Protein AF-A0A8S3E8G9-F1 (afdb_monomer_lite)

Secondary structure (DSSP, 8-state):
---------------HHHHHHHHHHHHHHHHHHHHHHTT-HHHHHHHHHHHHHHHHHHHHHHHHHHHHHHHHHHHHHHHHHHHH-SS-HHHHHHHHHHHHHHHHHHHHHHHHHH---HHHHHS-TTHHHHHHHHHHHHHHHHHHHHHHHIIIIITT-GGGGGS-HHHHHHHHHTTT-GGGGHHHHHHHSTT-----PPPP--------------------------

InterPro domains:
  IPR013602 Dynein heavy chain, linker [PF08393] (10-204)
  IPR026983 Dynein heavy chain [PTHR45703] (11-204)
  IPR042222 Dynein heavy chain, domain 2, N-terminal [G3DSA: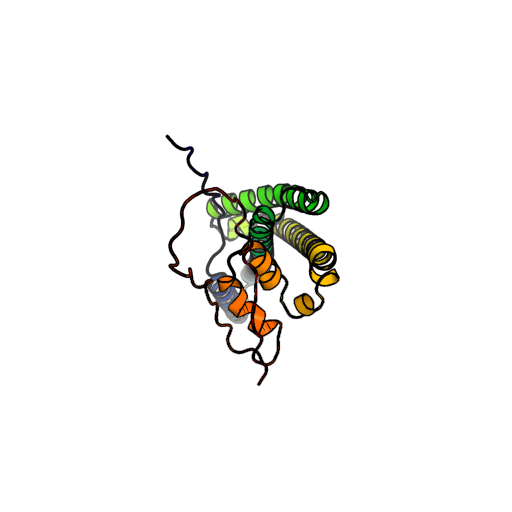1.20.140.100] (3-154)
  IPR042228 Dynein heavy chain, linker, subdomain 3 [G3DSA:3.20.180.20] (157-220)

Foldseek 3Di:
DPDPPPPPDFQDDDPLVVVLVVLVVVLVVLVVVCVVPVPDPVVNVVSVVVNVLSVLLNVLSVLSNLLVVLLVLCVVLLVLVVQQDVDDPLSVVLVVLSVVLVVVNRVVSVVCVVPVDSSVVSVPPVRPVSSVVSNVVSVVSVVSLVVVCCVPPCVVPVLCVLDDSSRSSNVSSVPPDCVVCFVVVCSSDPQQPGFDDDDPPPPPDDDDDDDDPDPPPPPPGPPPRD

Sequence (226 aa):
DPPAETVEEAYIMINSQEILRLIEDRLLLLHSNESFHSNIDNRHEQFQQYYVLFDNVKEMTQLWFETQNRWIFLRSALANLKVANDDQTYLKQIYIKFADIDETFRNFQKLAFQNPSVAGLAKVEMNRIHFQNWLDVFN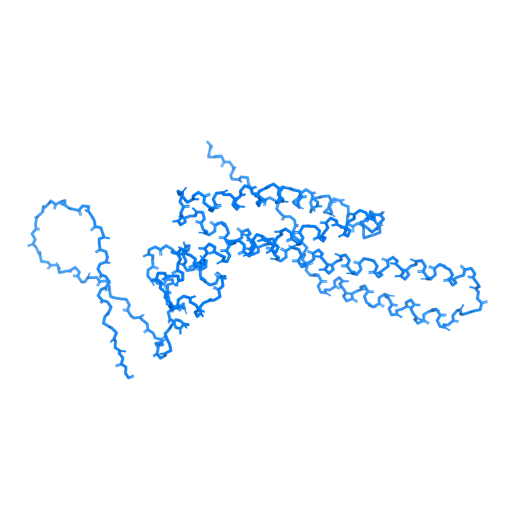ELIVELDFYLNEQYRSKFGRFNFLSNEDLVNLISSGLDPRFYVPYVRQLFRGVYNIEFHLPEQTIGTTNNQTMNSAAIDVYGKLFIR

pLDDT: mean 72.43, std 18.0, range [26.33, 93.88]

Structure (mmCIF, N/CA/C/O backbone):
data_AF-A0A8S3E8G9-F1
#
_entry.id   AF-A0A8S3E8G9-F1
#
loop_
_atom_site.group_PDB
_atom_site.id
_atom_site.type_symbol
_atom_site.label_atom_id
_atom_site.label_alt_id
_atom_site.label_comp_id
_atom_site.label_asym_id
_atom_site.label_entity_id
_atom_site.label_seq_id
_atom_site.pdbx_PDB_ins_code
_atom_site.Cartn_x
_atom_site.Cartn_y
_atom_site.Cartn_z
_atom_site.occupancy
_atom_site.B_iso_or_equiv
_atom_site.auth_seq_id
_atom_site.auth_comp_id
_atom_site.auth_asym_id
_atom_site.auth_atom_id
_atom_site.pdbx_PDB_model_num
ATOM 1 N N . ASP A 1 1 ? -32.400 12.800 -11.293 1.00 34.12 1 ASP A N 1
ATOM 2 C CA . ASP A 1 1 ? -31.174 11.998 -11.444 1.00 34.12 1 ASP A CA 1
ATOM 3 C C . ASP A 1 1 ? -30.362 12.057 -10.167 1.00 34.12 1 ASP A C 1
ATOM 5 O O . ASP A 1 1 ? -30.067 13.166 -9.727 1.00 34.12 1 ASP A O 1
ATOM 9 N N . PRO A 1 2 ? -30.073 10.923 -9.508 1.00 34.34 2 PRO A N 1
ATOM 10 C CA . PRO A 1 2 ? -29.071 10.924 -8.454 1.00 34.34 2 PRO A CA 1
ATOM 11 C C . PRO A 1 2 ? -27.696 11.159 -9.108 1.00 34.34 2 PRO A C 1
ATOM 13 O O . PRO A 1 2 ? -27.492 10.741 -10.252 1.00 34.34 2 PRO A O 1
ATOM 16 N N . PRO A 1 3 ? -26.772 11.867 -8.439 1.00 37.72 3 PRO A N 1
ATOM 17 C CA . PRO A 1 3 ? -25.476 12.170 -9.020 1.00 37.72 3 PRO A CA 1
ATOM 18 C C . PRO A 1 3 ? -24.726 10.856 -9.223 1.00 37.72 3 PRO A C 1
ATOM 20 O O . PRO A 1 3 ? -24.685 10.019 -8.323 1.00 37.72 3 PRO A O 1
ATOM 23 N N . ALA A 1 4 ? -24.174 10.672 -10.422 1.00 35.22 4 ALA A N 1
ATOM 24 C CA . ALA A 1 4 ? -23.259 9.585 -10.709 1.00 35.22 4 ALA A CA 1
ATOM 25 C C . ALA A 1 4 ? -22.161 9.603 -9.641 1.00 35.22 4 ALA A C 1
ATOM 27 O O . ALA A 1 4 ? -21.392 10.563 -9.566 1.00 35.22 4 ALA A O 1
ATOM 28 N N . GLU A 1 5 ? -22.124 8.572 -8.796 1.00 36.72 5 GLU A N 1
ATOM 29 C CA . GLU A 1 5 ? -20.937 8.253 -8.018 1.00 36.72 5 GLU A CA 1
ATOM 30 C C . GLU A 1 5 ? -19.794 8.198 -9.024 1.00 36.72 5 GLU A C 1
ATOM 32 O O . GLU A 1 5 ? -19.767 7.343 -9.911 1.00 36.72 5 GLU A O 1
ATOM 37 N N . THR A 1 6 ? -18.910 9.189 -8.966 1.00 35.31 6 THR A N 1
ATOM 38 C CA . THR A 1 6 ? -17.672 9.196 -9.729 1.00 35.31 6 THR A CA 1
ATOM 39 C C . THR A 1 6 ? -16.916 7.958 -9.289 1.00 35.31 6 THR A C 1
ATOM 41 O O . THR A 1 6 ? -16.294 7.964 -8.227 1.00 35.31 6 THR A O 1
ATOM 44 N N . VAL A 1 7 ? -17.042 6.877 -10.059 1.00 44.91 7 VAL A N 1
ATOM 45 C CA . VAL A 1 7 ? -16.235 5.674 -9.903 1.00 44.91 7 VAL A CA 1
ATOM 46 C C . VAL A 1 7 ? -14.801 6.176 -9.918 1.00 44.91 7 VAL A C 1
ATOM 48 O O . VAL A 1 7 ? -14.345 6.710 -10.927 1.00 44.91 7 VAL A O 1
ATOM 51 N N . GLU A 1 8 ? -14.130 6.145 -8.769 1.00 55.97 8 GLU A N 1
ATOM 52 C CA . GLU A 1 8 ? -12.748 6.592 -8.678 1.00 55.97 8 GLU A CA 1
ATOM 53 C C . GLU A 1 8 ? -11.906 5.631 -9.521 1.00 55.97 8 GLU A C 1
ATOM 55 O O . GLU A 1 8 ? -11.524 4.556 -9.063 1.00 55.97 8 GLU A O 1
ATOM 60 N N . GLU A 1 9 ? -11.683 5.995 -10.785 1.00 57.47 9 GLU A N 1
ATOM 61 C CA . GLU A 1 9 ? -10.908 5.220 -11.749 1.00 57.47 9 GLU A CA 1
ATOM 62 C C . GLU A 1 9 ? -9.442 5.182 -11.309 1.00 57.47 9 GLU A C 1
ATOM 64 O O . GLU A 1 9 ? -8.622 6.028 -11.681 1.00 57.47 9 GLU A O 1
ATOM 69 N N . ALA A 1 10 ? -9.123 4.205 -10.469 1.00 68.38 10 ALA A N 1
ATOM 70 C CA . ALA A 1 10 ? -7.764 3.822 -10.151 1.00 68.38 10 ALA A CA 1
ATOM 71 C C . ALA A 1 10 ? -7.328 2.704 -11.100 1.00 68.38 10 ALA A C 1
ATOM 73 O O . ALA A 1 10 ? -7.960 1.648 -11.171 1.00 68.38 10 ALA A O 1
ATOM 74 N N . TYR A 1 11 ? -6.231 2.930 -11.819 1.00 75.75 11 TYR A N 1
ATOM 75 C CA . TYR A 1 11 ? -5.649 1.932 -12.710 1.00 75.75 11 TYR A CA 1
ATOM 76 C C . TYR A 1 11 ? -4.569 1.177 -11.944 1.00 75.75 11 TYR A C 1
ATOM 78 O O . TYR A 1 11 ? -3.499 1.714 -11.668 1.00 75.75 11 TYR A O 1
ATOM 86 N N . ILE A 1 12 ? -4.855 -0.070 -11.585 1.00 82.06 12 ILE A N 1
ATOM 87 C CA . ILE A 1 12 ? -3.903 -0.928 -10.879 1.00 82.06 12 ILE A CA 1
ATOM 88 C C . ILE A 1 12 ? -3.180 -1.853 -11.855 1.00 82.06 12 ILE A C 1
ATOM 90 O O . ILE A 1 12 ? -3.780 -2.402 -12.780 1.00 82.06 12 ILE A O 1
ATOM 94 N N . MET A 1 13 ? -1.885 -2.061 -11.630 1.00 78.62 13 MET A N 1
ATOM 95 C CA . MET A 1 13 ? -1.150 -3.124 -12.302 1.00 78.62 13 MET A CA 1
ATOM 96 C C . MET A 1 13 ? -1.628 -4.474 -11.763 1.00 78.62 13 MET A C 1
ATOM 98 O O . MET A 1 13 ? -1.571 -4.723 -10.557 1.00 78.62 13 MET A O 1
ATOM 102 N N . ILE A 1 14 ? -2.074 -5.340 -12.669 1.00 81.06 14 ILE A N 1
ATOM 103 C CA . ILE A 1 14 ? -2.480 -6.722 -12.395 1.00 81.06 14 ILE A CA 1
ATOM 104 C C . ILE A 1 14 ? -1.399 -7.653 -12.968 1.00 81.06 14 ILE A C 1
ATOM 106 O O . ILE A 1 14 ? -0.716 -7.293 -13.924 1.00 81.06 14 ILE A O 1
ATOM 110 N N . ASN A 1 15 ? -1.232 -8.843 -12.384 1.00 80.69 15 ASN A N 1
ATOM 111 C CA . ASN A 1 15 ? -0.281 -9.870 -12.839 1.00 80.69 15 ASN A CA 1
ATOM 112 C C . ASN A 1 15 ? 1.193 -9.413 -12.872 1.00 80.69 15 ASN A C 1
ATOM 114 O O . ASN A 1 15 ? 1.963 -9.830 -13.736 1.00 80.69 15 ASN A O 1
ATOM 118 N N . SER A 1 16 ? 1.622 -8.610 -11.893 1.00 79.44 16 SER A N 1
ATOM 119 C CA . SER A 1 16 ? 3.022 -8.165 -11.759 1.00 79.44 16 SER A CA 1
ATOM 120 C C . SER A 1 16 ? 4.029 -9.324 -11.768 1.00 79.44 16 SER A C 1
ATOM 122 O O . SER A 1 16 ? 5.100 -9.204 -12.355 1.00 79.44 16 SER A O 1
ATOM 124 N N . GLN A 1 17 ? 3.673 -10.477 -11.190 1.00 82.19 17 GLN A N 1
ATOM 125 C CA . GLN A 1 17 ? 4.515 -11.680 -11.179 1.00 82.19 17 GLN A CA 1
ATOM 126 C C . GLN A 1 17 ? 4.795 -12.227 -12.584 1.00 82.19 17 GLN A C 1
ATOM 128 O O . GLN A 1 17 ? 5.916 -12.632 -12.877 1.00 82.19 17 GLN A O 1
ATOM 133 N N . GLU A 1 18 ? 3.794 -12.221 -13.466 1.00 84.94 18 GLU A N 1
ATOM 134 C CA . GLU A 1 18 ? 3.960 -12.677 -14.846 1.00 84.94 18 GLU A CA 1
ATOM 135 C C . GLU A 1 18 ? 4.860 -11.716 -15.627 1.00 84.94 18 GLU A C 1
ATOM 137 O O . GLU A 1 18 ? 5.762 -12.156 -16.339 1.00 84.94 18 GLU A O 1
ATOM 142 N N . ILE A 1 19 ? 4.669 -10.408 -15.433 1.00 82.19 19 ILE A N 1
ATOM 143 C CA . ILE A 1 19 ? 5.496 -9.366 -16.051 1.00 82.19 19 ILE A CA 1
ATOM 144 C C . ILE A 1 19 ? 6.959 -9.520 -15.618 1.00 82.19 19 ILE A C 1
ATOM 146 O O . ILE A 1 19 ? 7.849 -9.540 -16.468 1.00 82.19 19 ILE A O 1
ATOM 150 N N . LEU A 1 20 ? 7.213 -9.689 -14.316 1.00 84.44 20 LEU A N 1
ATOM 151 C CA . LEU A 1 20 ? 8.562 -9.899 -13.785 1.00 84.44 20 LEU A CA 1
ATOM 152 C C . LEU A 1 20 ? 9.199 -11.173 -14.344 1.00 84.44 20 LEU A C 1
ATOM 154 O O . LEU A 1 20 ? 10.340 -11.122 -14.798 1.00 84.44 20 LEU A O 1
ATOM 158 N N . ARG A 1 21 ? 8.450 -12.281 -14.410 1.00 87.38 21 ARG A N 1
ATOM 159 C CA . ARG A 1 21 ? 8.931 -13.536 -15.003 1.00 87.38 21 ARG A CA 1
ATOM 160 C C . ARG A 1 21 ? 9.324 -13.359 -16.471 1.00 87.38 21 ARG A C 1
ATOM 162 O O . ARG A 1 21 ? 10.378 -13.821 -16.887 1.00 87.38 21 ARG A O 1
ATOM 169 N N . LEU A 1 22 ? 8.506 -12.656 -17.258 1.00 86.75 22 LEU A N 1
ATOM 170 C CA . LEU A 1 22 ? 8.805 -12.377 -18.667 1.00 86.75 22 LEU A CA 1
ATOM 171 C C . LEU A 1 22 ? 10.052 -11.498 -18.838 1.00 86.75 22 LEU A C 1
ATOM 173 O O . LEU A 1 22 ? 10.790 -11.671 -19.810 1.00 86.75 22 LEU A O 1
ATOM 177 N N . ILE A 1 23 ? 10.290 -10.555 -17.922 1.00 84.50 23 ILE A N 1
ATOM 178 C CA . ILE A 1 23 ? 11.507 -9.734 -17.917 1.00 84.50 23 ILE A CA 1
ATOM 179 C C . ILE A 1 23 ? 12.728 -10.597 -17.576 1.00 84.50 23 ILE A C 1
ATOM 181 O O . ILE A 1 23 ? 13.741 -10.509 -18.268 1.00 84.50 23 ILE A O 1
ATOM 185 N N . GLU A 1 24 ? 12.627 -11.465 -16.570 1.00 86.94 24 GLU A N 1
ATOM 186 C CA . GLU A 1 24 ? 13.702 -12.384 -16.173 1.00 86.94 24 GLU A CA 1
ATOM 187 C C . GLU A 1 24 ? 14.060 -13.379 -17.281 1.00 86.94 24 GLU A C 1
ATOM 189 O O . GLU A 1 24 ? 15.239 -13.544 -17.596 1.00 86.94 24 GLU A O 1
ATOM 194 N N . ASP A 1 25 ? 13.056 -13.959 -17.945 1.00 89.31 25 ASP A N 1
ATOM 195 C CA . ASP A 1 25 ? 13.253 -14.845 -19.095 1.00 89.31 25 ASP A CA 1
ATOM 196 C C . ASP A 1 25 ? 14.015 -14.115 -20.223 1.00 89.31 25 ASP A C 1
ATOM 198 O O . ASP A 1 25 ? 14.950 -14.660 -20.815 1.00 89.31 25 ASP A O 1
ATOM 202 N N . ARG A 1 26 ? 13.671 -12.848 -20.508 1.00 84.25 26 ARG A N 1
ATOM 203 C CA . ARG A 1 26 ? 14.367 -12.034 -21.524 1.00 84.25 26 ARG A CA 1
ATOM 204 C C . ARG A 1 26 ? 15.792 -11.666 -21.117 1.00 84.25 26 ARG A C 1
ATOM 206 O O . ARG A 1 26 ? 16.676 -11.707 -21.969 1.00 84.25 26 ARG A O 1
ATOM 213 N N . LEU A 1 27 ? 16.027 -11.338 -19.848 1.00 85.50 27 LEU A N 1
ATOM 214 C CA . LEU A 1 27 ? 17.369 -11.077 -19.318 1.00 85.50 27 LEU A CA 1
ATOM 215 C C . LEU A 1 27 ? 18.268 -12.314 -19.444 1.00 85.50 27 LEU A C 1
ATOM 217 O O . LEU A 1 27 ? 19.421 -12.196 -19.856 1.00 85.50 27 LEU A O 1
ATOM 221 N N . LEU A 1 28 ? 17.733 -13.508 -19.171 1.00 86.62 28 LEU A N 1
ATOM 222 C CA . LEU A 1 28 ? 18.464 -14.768 -19.316 1.00 86.62 28 LEU A CA 1
ATOM 223 C C . LEU A 1 28 ? 18.822 -15.053 -20.781 1.00 86.62 28 LEU A C 1
ATOM 225 O O . LEU A 1 28 ? 19.950 -15.447 -21.082 1.00 86.62 28 LEU A O 1
ATOM 229 N N . LEU A 1 29 ? 17.892 -14.803 -21.708 1.00 85.44 29 LEU A N 1
ATOM 230 C CA . LEU A 1 29 ? 18.161 -14.921 -23.143 1.00 85.44 29 LEU A CA 1
ATOM 231 C C . LEU A 1 29 ? 19.249 -13.945 -23.609 1.00 85.44 29 LEU A C 1
ATOM 233 O O . LEU A 1 29 ? 20.072 -14.315 -24.443 1.00 85.44 29 LEU A O 1
ATOM 237 N N . LEU A 1 30 ? 19.277 -12.716 -23.086 1.00 81.88 30 LEU A N 1
ATOM 238 C CA . LEU A 1 30 ? 20.327 -11.745 -23.410 1.00 81.88 30 LEU A CA 1
ATOM 239 C C . LEU A 1 30 ? 21.702 -12.218 -22.922 1.00 81.88 30 LEU A C 1
ATOM 241 O O . LEU A 1 30 ? 22.632 -12.256 -23.725 1.00 81.88 30 LEU A O 1
ATOM 245 N N . HIS A 1 31 ? 21.801 -12.680 -21.672 1.00 79.19 31 HIS A N 1
ATOM 246 C CA . HIS A 1 31 ? 23.028 -13.268 -21.107 1.00 79.19 31 HIS A CA 1
ATOM 247 C C . HIS A 1 31 ? 23.544 -14.463 -21.918 1.00 79.19 31 HIS A C 1
ATOM 249 O O . HIS A 1 31 ? 24.738 -14.592 -22.204 1.00 79.19 31 HIS A O 1
ATOM 255 N N . SER A 1 32 ? 22.631 -15.347 -22.326 1.00 79.94 32 SER A N 1
ATOM 256 C CA . SER A 1 32 ? 22.974 -16.505 -23.149 1.00 79.94 32 SER A CA 1
ATOM 257 C C . SER A 1 32 ? 23.512 -16.075 -24.518 1.00 79.94 32 SER A C 1
ATOM 259 O O . SER A 1 32 ? 24.579 -16.527 -24.929 1.00 79.94 32 SER A O 1
ATOM 261 N N . ASN A 1 33 ? 22.826 -15.152 -25.198 1.00 75.62 33 ASN A N 1
ATOM 262 C CA . ASN A 1 33 ? 23.218 -14.661 -26.523 1.00 75.62 33 ASN A CA 1
ATOM 263 C C . ASN A 1 33 ? 24.535 -13.871 -26.518 1.00 75.62 33 ASN A C 1
ATOM 265 O O . ASN A 1 33 ? 25.296 -13.960 -27.481 1.00 75.62 33 ASN A O 1
ATOM 269 N N . GLU A 1 34 ? 24.829 -13.135 -25.447 1.00 72.00 34 GLU A N 1
ATOM 270 C CA . GLU A 1 34 ? 26.110 -12.449 -25.262 1.00 72.00 34 GLU A CA 1
ATOM 271 C C . GLU A 1 34 ? 27.279 -13.443 -25.231 1.00 72.00 34 GLU A C 1
ATOM 273 O O . GLU A 1 34 ? 28.274 -13.263 -25.937 1.00 72.00 34 GLU A O 1
ATOM 278 N N . SER A 1 35 ? 27.108 -14.552 -24.507 1.00 70.00 35 SER A N 1
ATOM 279 C CA . SER A 1 35 ? 28.109 -15.621 -24.414 1.00 70.00 35 SER A CA 1
ATOM 280 C C . SER A 1 35 ? 28.415 -16.260 -25.778 1.00 70.00 35 SER A C 1
ATOM 282 O O . SER A 1 35 ? 29.552 -16.643 -26.046 1.00 70.00 35 SER A O 1
ATOM 284 N N . PHE A 1 36 ? 27.422 -16.342 -26.673 1.00 65.50 36 PHE A N 1
ATOM 285 C CA . PHE A 1 36 ? 27.593 -16.879 -28.031 1.00 65.50 36 PHE A CA 1
ATOM 286 C C . PHE A 1 36 ? 28.203 -15.880 -29.027 1.00 65.50 36 PHE A C 1
ATOM 288 O O . PHE A 1 36 ? 28.779 -16.295 -30.036 1.00 65.50 36 PHE A O 1
ATOM 295 N N . HIS A 1 37 ? 28.085 -14.573 -28.777 1.00 63.53 37 HIS A N 1
ATOM 296 C CA . HIS A 1 37 ? 28.447 -13.516 -29.730 1.00 63.53 37 HIS A CA 1
ATOM 297 C C . HIS A 1 37 ? 29.613 -12.616 -29.287 1.00 63.53 37 HIS A C 1
ATOM 299 O O . HIS A 1 37 ? 29.819 -11.567 -29.896 1.00 63.53 37 HIS A O 1
ATOM 305 N N . SER A 1 38 ? 30.427 -13.066 -28.327 1.00 59.97 38 SER A N 1
ATOM 306 C CA . SER A 1 38 ? 31.606 -12.381 -27.752 1.00 59.97 38 SER A CA 1
ATOM 307 C C . SER A 1 38 ? 32.634 -11.796 -28.750 1.00 59.97 38 SER A C 1
ATOM 309 O O . SER A 1 38 ? 33.531 -11.075 -28.327 1.00 59.97 38 SER A O 1
ATOM 311 N N . ASN A 1 39 ? 32.525 -12.063 -30.056 1.00 58.56 39 ASN A N 1
ATOM 312 C CA . ASN A 1 39 ? 33.524 -11.713 -31.072 1.00 58.56 39 ASN A CA 1
ATOM 313 C C . ASN A 1 39 ? 33.159 -10.496 -31.955 1.00 58.56 39 ASN A C 1
ATOM 315 O O . ASN A 1 39 ? 33.808 -10.280 -32.977 1.00 58.56 39 ASN A O 1
ATOM 319 N N . ILE A 1 40 ? 32.110 -9.726 -31.628 1.00 64.31 40 ILE A N 1
ATOM 320 C CA . ILE A 1 40 ? 31.711 -8.522 -32.388 1.00 64.31 40 ILE A CA 1
ATOM 321 C C . ILE A 1 40 ? 31.501 -7.344 -31.422 1.00 64.31 40 ILE A C 1
ATOM 323 O O . ILE A 1 40 ? 30.422 -7.214 -30.841 1.00 64.31 40 ILE A O 1
ATOM 327 N N . ASP A 1 41 ? 32.497 -6.459 -31.305 1.00 63.22 41 ASP A N 1
ATOM 328 C CA . ASP A 1 41 ? 32.505 -5.313 -30.370 1.00 63.22 41 ASP A CA 1
ATOM 329 C C . ASP A 1 41 ? 31.230 -4.451 -30.445 1.00 63.22 41 ASP A C 1
ATOM 331 O O . ASP A 1 41 ? 30.612 -4.151 -29.425 1.00 63.22 41 ASP A O 1
ATOM 335 N N . ASN A 1 42 ? 30.743 -4.147 -31.656 1.00 68.12 42 ASN A N 1
ATOM 336 C CA . ASN A 1 42 ? 29.534 -3.329 -31.852 1.00 68.12 42 ASN A CA 1
ATOM 337 C C . ASN A 1 42 ? 28.242 -3.975 -31.315 1.00 68.12 42 ASN A C 1
ATOM 339 O O . ASN A 1 42 ? 27.253 -3.279 -31.094 1.00 68.12 42 ASN A O 1
ATOM 343 N N . ARG A 1 43 ? 28.202 -5.305 -31.152 1.00 67.94 43 ARG A N 1
ATOM 344 C CA . ARG A 1 43 ? 27.033 -6.002 -30.590 1.00 67.94 43 ARG A CA 1
ATOM 345 C C . ARG A 1 43 ? 27.090 -6.059 -29.073 1.00 67.94 43 ARG A C 1
ATOM 347 O O . ARG A 1 43 ? 26.040 -5.985 -28.446 1.00 67.94 43 ARG A O 1
ATOM 354 N N . HIS A 1 44 ? 28.285 -6.159 -28.500 1.00 73.25 44 HIS A N 1
ATOM 355 C CA . HIS A 1 44 ? 28.468 -6.183 -27.053 1.00 73.25 44 HIS A CA 1
ATOM 356 C C . HIS A 1 44 ? 27.930 -4.899 -26.407 1.00 73.25 44 HIS A C 1
ATOM 358 O O . HIS A 1 44 ? 27.119 -4.977 -25.490 1.00 73.25 44 HIS A O 1
ATOM 364 N N . GLU A 1 45 ? 28.248 -3.725 -26.964 1.00 77.19 45 GLU A N 1
ATOM 365 C CA . GLU A 1 45 ? 27.715 -2.447 -26.465 1.00 77.19 45 GLU A CA 1
ATOM 366 C C . GLU A 1 45 ? 26.174 -2.391 -26.513 1.00 77.19 45 GLU A C 1
ATOM 368 O O . GLU A 1 45 ? 25.528 -1.954 -25.560 1.00 77.19 45 GLU A O 1
ATOM 373 N N . GLN A 1 46 ? 25.561 -2.902 -27.586 1.00 77.56 46 GLN A N 1
ATOM 374 C CA . GLN A 1 46 ? 24.100 -2.966 -27.704 1.00 77.56 46 GLN A CA 1
ATOM 375 C C . GLN A 1 46 ? 23.481 -3.913 -26.670 1.00 77.56 46 GLN A C 1
ATOM 377 O O . GLN A 1 46 ? 22.470 -3.570 -26.058 1.00 77.56 46 GLN A O 1
ATOM 382 N N . PHE A 1 47 ? 24.079 -5.088 -26.446 1.00 78.44 47 PHE A N 1
ATOM 383 C CA . PHE A 1 47 ? 23.619 -6.027 -25.419 1.00 78.44 47 PHE A CA 1
ATOM 384 C C . PHE A 1 47 ? 23.687 -5.412 -24.019 1.00 78.44 47 PHE A C 1
ATOM 386 O O . PHE A 1 47 ? 22.719 -5.526 -23.270 1.00 78.44 47 PHE A O 1
ATOM 393 N N . GLN A 1 48 ? 24.762 -4.685 -23.707 1.00 78.06 48 GLN A N 1
ATOM 394 C CA . GLN A 1 48 ? 24.914 -3.980 -22.434 1.00 78.06 48 GLN A CA 1
ATOM 395 C C . GLN A 1 48 ? 23.846 -2.888 -22.246 1.00 78.06 48 GLN A C 1
ATOM 397 O O . GLN A 1 48 ? 23.230 -2.804 -21.184 1.00 78.06 48 GLN A O 1
ATOM 402 N N . GLN A 1 49 ? 23.528 -2.110 -23.288 1.00 81.25 49 GLN A N 1
ATOM 403 C CA . GLN A 1 49 ? 22.438 -1.124 -23.231 1.00 81.25 49 GLN A CA 1
ATOM 404 C C . GLN A 1 49 ? 21.067 -1.773 -22.985 1.00 81.25 49 GLN A C 1
ATOM 406 O O . GLN A 1 49 ? 20.282 -1.274 -22.174 1.00 81.25 49 GLN A O 1
ATOM 411 N N . TYR A 1 50 ? 20.770 -2.894 -23.652 1.00 80.75 50 TYR A N 1
ATOM 412 C CA . TYR A 1 50 ? 19.533 -3.636 -23.401 1.00 80.75 50 TYR A CA 1
ATOM 413 C C . TYR A 1 50 ? 19.494 -4.211 -21.989 1.00 80.75 50 TYR A C 1
ATOM 415 O O . TYR A 1 50 ? 18.445 -4.151 -21.353 1.00 80.75 50 TYR A O 1
ATOM 423 N N . TYR A 1 51 ? 20.615 -4.727 -21.486 1.00 82.19 51 TYR A N 1
ATOM 424 C CA . TYR A 1 51 ? 20.701 -5.269 -20.137 1.00 82.19 51 TYR A CA 1
ATOM 425 C C . TYR A 1 51 ? 20.336 -4.217 -19.089 1.00 82.19 51 TYR A C 1
ATOM 427 O O . TYR A 1 51 ? 19.409 -4.426 -18.310 1.00 82.19 51 TYR A O 1
ATOM 435 N N . VAL A 1 52 ? 20.978 -3.047 -19.156 1.00 82.31 52 VAL A N 1
ATOM 436 C CA . VAL A 1 52 ? 20.687 -1.913 -18.269 1.00 82.31 52 VAL A CA 1
ATOM 437 C C . VAL A 1 52 ? 19.222 -1.485 -18.380 1.00 82.31 52 VAL A C 1
ATOM 439 O O . VAL A 1 52 ? 18.575 -1.227 -17.370 1.00 82.31 52 VAL A O 1
ATOM 442 N N . LEU A 1 53 ? 18.655 -1.446 -19.589 1.00 81.12 53 LEU A N 1
ATOM 443 C CA . LEU A 1 53 ? 17.245 -1.099 -19.782 1.00 81.12 53 LEU A CA 1
ATOM 444 C C . LEU A 1 53 ? 16.295 -2.113 -19.124 1.00 81.12 53 LEU A C 1
ATOM 446 O O . LEU A 1 53 ? 15.357 -1.709 -18.438 1.00 81.12 53 LEU A O 1
ATOM 450 N N . PHE A 1 54 ? 16.499 -3.413 -19.345 1.00 81.25 54 PHE A N 1
ATOM 451 C CA . PHE A 1 54 ? 15.631 -4.460 -18.798 1.00 81.25 54 PHE A CA 1
ATOM 452 C C . PHE A 1 54 ? 15.763 -4.588 -17.280 1.00 81.25 54 PHE A C 1
ATOM 454 O O . PHE A 1 54 ? 14.751 -4.774 -16.604 1.00 81.25 54 PHE A O 1
ATOM 461 N N . ASP A 1 55 ? 16.973 -4.438 -16.748 1.00 83.00 55 ASP A N 1
ATOM 462 C CA . ASP A 1 55 ? 17.217 -4.390 -15.309 1.00 83.00 55 ASP A CA 1
ATOM 463 C C . ASP A 1 55 ? 16.522 -3.172 -14.682 1.00 83.00 55 ASP A C 1
ATOM 465 O O . ASP A 1 55 ? 15.763 -3.298 -13.720 1.00 83.00 55 ASP A O 1
ATOM 469 N N . ASN A 1 56 ? 16.618 -2.009 -15.341 1.00 81.62 56 ASN A N 1
ATOM 470 C CA . ASN A 1 56 ? 15.894 -0.814 -14.924 1.00 81.62 56 ASN A CA 1
ATOM 471 C C . ASN A 1 56 ? 14.379 -0.998 -14.880 1.00 81.62 56 ASN A C 1
ATOM 473 O O . ASN A 1 56 ? 13.716 -0.593 -13.925 1.00 81.62 56 ASN A O 1
ATOM 477 N N . VAL A 1 57 ? 13.821 -1.629 -15.909 1.00 81.75 57 VAL A N 1
ATOM 478 C CA . VAL A 1 57 ? 12.396 -1.955 -15.963 1.00 81.75 57 VAL A CA 1
ATOM 479 C C . VAL A 1 57 ? 12.003 -2.912 -14.841 1.00 81.75 57 VAL A C 1
ATOM 481 O O . VAL A 1 57 ? 10.945 -2.723 -14.237 1.00 81.75 57 VAL A O 1
ATOM 484 N N . LYS A 1 58 ? 12.820 -3.938 -14.572 1.00 84.06 58 LYS A N 1
ATOM 485 C CA . LYS A 1 58 ? 12.555 -4.929 -13.525 1.00 84.06 58 LYS A CA 1
ATOM 486 C C . LYS A 1 58 ? 12.419 -4.244 -12.172 1.00 84.06 58 LYS A C 1
ATOM 488 O O . LYS A 1 58 ? 11.381 -4.383 -11.526 1.00 84.06 58 LYS A O 1
ATOM 493 N N . GLU A 1 59 ? 13.425 -3.471 -11.782 1.00 84.06 59 GLU A N 1
ATOM 494 C CA . GLU A 1 59 ? 13.433 -2.791 -10.489 1.00 84.06 59 GLU A CA 1
ATOM 495 C C . GLU A 1 59 ? 12.291 -1.770 -10.376 1.00 84.06 59 GLU A C 1
ATOM 497 O O . GLU A 1 59 ? 11.601 -1.727 -9.360 1.00 84.06 59 GLU A O 1
ATOM 502 N N . MET A 1 60 ? 12.005 -1.000 -11.433 1.00 83.31 60 MET A N 1
ATOM 503 C CA . MET A 1 60 ? 10.850 -0.093 -11.438 1.00 83.31 60 MET A CA 1
ATOM 504 C C . MET A 1 60 ? 9.516 -0.826 -11.285 1.00 83.31 60 MET A C 1
ATOM 506 O O . MET A 1 60 ? 8.627 -0.341 -10.591 1.00 83.31 60 MET A O 1
ATOM 510 N N . THR A 1 61 ? 9.361 -1.985 -11.926 1.00 82.88 61 THR A N 1
ATOM 511 C CA . THR A 1 61 ? 8.134 -2.788 -11.834 1.00 82.88 61 THR A CA 1
ATOM 512 C C . THR A 1 61 ? 7.941 -3.322 -10.414 1.00 82.88 61 THR A C 1
ATOM 514 O O . THR A 1 61 ? 6.825 -3.310 -9.899 1.00 82.88 61 THR A O 1
ATOM 517 N N . GLN A 1 62 ? 9.025 -3.753 -9.761 1.00 86.56 62 GLN A N 1
ATOM 518 C CA . GLN A 1 62 ? 8.995 -4.191 -8.363 1.00 86.56 62 GLN A CA 1
ATOM 519 C C . GLN A 1 62 ? 8.621 -3.045 -7.425 1.00 86.56 62 GLN A C 1
ATOM 521 O O . GLN A 1 62 ? 7.724 -3.202 -6.598 1.00 86.56 62 GLN A O 1
ATOM 526 N N . LEU A 1 63 ? 9.263 -1.888 -7.597 1.00 88.25 63 LEU A N 1
ATOM 527 C CA . LEU A 1 63 ? 9.015 -0.718 -6.767 1.00 88.25 63 LEU A CA 1
ATOM 528 C C . LEU A 1 63 ? 7.580 -0.207 -6.937 1.00 88.25 63 LEU A C 1
ATOM 530 O O . LEU A 1 63 ? 6.890 0.002 -5.947 1.00 88.25 63 LEU A O 1
ATOM 534 N N . TRP A 1 64 ? 7.082 -0.112 -8.176 1.00 87.31 64 TRP A N 1
ATOM 535 C CA . TRP A 1 64 ? 5.681 0.227 -8.434 1.00 87.31 64 TRP A CA 1
ATOM 536 C C . TRP A 1 64 ? 4.742 -0.762 -7.739 1.00 87.31 64 TRP A C 1
ATOM 538 O O . TRP A 1 64 ? 3.812 -0.345 -7.050 1.00 87.31 64 TRP A O 1
ATOM 548 N N . PHE A 1 65 ? 4.983 -2.067 -7.862 1.00 87.19 65 PHE A N 1
ATOM 549 C CA . PHE A 1 65 ? 4.139 -3.059 -7.202 1.00 87.19 65 PHE A CA 1
ATOM 550 C C . PHE A 1 65 ? 4.110 -2.877 -5.677 1.00 87.19 65 PHE A C 1
ATOM 552 O O . PHE A 1 65 ? 3.036 -2.924 -5.076 1.00 87.19 65 PHE A O 1
ATOM 559 N N . GLU A 1 66 ? 5.257 -2.615 -5.049 1.00 90.31 66 GLU A N 1
ATOM 560 C CA . GLU A 1 66 ? 5.316 -2.339 -3.614 1.00 90.31 66 GLU A CA 1
ATOM 561 C C . GLU A 1 66 ? 4.554 -1.059 -3.241 1.00 90.31 66 GLU A C 1
ATOM 563 O O . GLU A 1 66 ? 3.674 -1.103 -2.376 1.00 90.31 66 GLU A O 1
ATOM 568 N N . THR A 1 67 ? 4.820 0.052 -3.934 1.00 91.19 67 THR A N 1
ATOM 569 C CA . THR A 1 67 ? 4.117 1.330 -3.747 1.00 91.19 67 THR A CA 1
ATOM 570 C C . THR A 1 67 ? 2.603 1.154 -3.889 1.00 91.19 67 THR A C 1
ATOM 572 O O . THR A 1 67 ? 1.839 1.637 -3.055 1.00 91.19 67 THR A O 1
ATOM 575 N N . GLN A 1 68 ? 2.154 0.408 -4.904 1.00 90.06 68 GLN A N 1
ATOM 576 C CA . GLN A 1 68 ? 0.738 0.138 -5.145 1.00 90.06 68 GLN A CA 1
ATOM 577 C C . GLN A 1 68 ? 0.106 -0.657 -3.997 1.00 90.06 68 GLN A C 1
ATOM 579 O O . GLN A 1 68 ? -1.007 -0.336 -3.588 1.00 90.06 68 GLN A O 1
ATOM 584 N N . ASN A 1 69 ? 0.796 -1.659 -3.448 1.00 90.19 69 ASN A N 1
ATOM 585 C CA . ASN A 1 69 ? 0.275 -2.436 -2.320 1.00 90.19 69 ASN A CA 1
ATOM 586 C C . ASN A 1 69 ? 0.105 -1.572 -1.062 1.00 90.19 69 ASN A C 1
ATOM 588 O O . ASN A 1 69 ? -0.935 -1.650 -0.407 1.00 90.19 69 ASN A O 1
ATOM 592 N N . ARG A 1 70 ? 1.086 -0.712 -0.748 1.00 91.38 70 ARG A N 1
ATOM 593 C CA . ARG A 1 70 ? 0.988 0.242 0.375 1.00 91.38 70 ARG A CA 1
ATOM 594 C C . ARG A 1 70 ? -0.161 1.227 0.174 1.00 91.38 70 ARG A C 1
ATOM 596 O O . ARG A 1 70 ? -0.934 1.467 1.100 1.00 91.38 70 ARG A O 1
ATOM 603 N N . TRP A 1 71 ? -0.305 1.743 -1.045 1.00 91.94 71 TRP A N 1
ATOM 604 C CA . TRP A 1 71 ? -1.382 2.654 -1.416 1.00 91.94 71 TRP A CA 1
ATOM 605 C C . TRP A 1 71 ? -2.771 2.008 -1.281 1.00 91.94 71 TRP A C 1
ATOM 607 O O . TRP A 1 71 ? -3.657 2.606 -0.673 1.00 91.94 71 TRP A O 1
ATOM 617 N N . ILE A 1 72 ? -2.962 0.773 -1.770 1.00 89.12 72 ILE A N 1
ATOM 618 C CA . ILE A 1 72 ? -4.230 0.030 -1.629 1.00 89.12 72 ILE A CA 1
ATOM 619 C C . ILE A 1 72 ? -4.569 -0.184 -0.151 1.00 89.12 72 ILE A C 1
ATOM 621 O O . ILE A 1 72 ? -5.706 0.073 0.254 1.00 89.12 72 ILE A O 1
ATOM 625 N N . PHE A 1 73 ? -3.592 -0.620 0.652 1.00 88.19 73 PHE A N 1
ATOM 626 C CA . PHE A 1 73 ? -3.774 -0.800 2.091 1.00 88.19 73 PHE A CA 1
ATOM 627 C C . PHE A 1 73 ? -4.247 0.502 2.747 1.00 88.19 73 PHE A C 1
ATOM 629 O O . PHE A 1 73 ? -5.323 0.523 3.342 1.00 88.19 73 PHE A O 1
ATOM 636 N N . LEU A 1 74 ? -3.514 1.606 2.566 1.00 88.38 74 LEU A N 1
ATOM 637 C CA . LEU A 1 74 ? -3.876 2.906 3.137 1.00 88.38 74 LEU A CA 1
ATOM 638 C C . LEU A 1 74 ? -5.255 3.376 2.679 1.00 88.38 74 LEU A C 1
ATOM 640 O O . LEU A 1 74 ? -6.055 3.806 3.504 1.00 88.38 74 LEU A O 1
ATOM 644 N N . ARG A 1 75 ? -5.565 3.244 1.387 1.00 87.31 75 ARG A N 1
ATOM 645 C CA . ARG A 1 75 ? -6.867 3.616 0.827 1.00 87.31 75 ARG A CA 1
ATOM 646 C C . ARG A 1 75 ? -8.004 2.834 1.478 1.00 87.31 75 ARG A C 1
ATOM 648 O O . ARG A 1 75 ? -8.993 3.441 1.881 1.00 87.31 75 ARG A O 1
ATOM 655 N N . SER A 1 76 ? -7.856 1.515 1.619 1.00 84.56 76 SER A N 1
ATOM 656 C CA . SER A 1 76 ? -8.849 0.683 2.309 1.00 84.56 76 SER A CA 1
ATOM 657 C C . SER A 1 76 ? -8.964 1.037 3.791 1.00 84.56 76 SER A C 1
ATOM 659 O O . SER A 1 76 ? -10.071 1.196 4.299 1.00 84.56 76 SER A O 1
ATOM 661 N N . ALA A 1 77 ? -7.835 1.236 4.473 1.00 84.75 77 ALA A N 1
ATOM 662 C CA . ALA A 1 77 ? -7.807 1.480 5.902 1.00 84.75 77 ALA A CA 1
ATOM 663 C C . ALA A 1 77 ? -8.431 2.837 6.251 1.00 84.75 77 ALA A C 1
ATOM 665 O O . ALA A 1 77 ? -9.253 2.947 7.160 1.00 84.75 77 ALA A O 1
ATOM 666 N N . LEU A 1 78 ? -8.087 3.865 5.479 1.00 83.50 78 LEU A N 1
ATOM 667 C CA . LEU A 1 78 ? -8.667 5.190 5.595 1.00 83.50 78 LEU A CA 1
ATOM 668 C C . LEU A 1 78 ? -10.160 5.156 5.243 1.00 83.50 78 LEU A C 1
ATOM 670 O O . LEU A 1 78 ? -10.971 5.548 6.068 1.00 83.50 78 LEU A O 1
ATOM 674 N N . ALA A 1 79 ? -10.579 4.591 4.107 1.00 80.69 79 ALA A N 1
ATOM 675 C CA . ALA A 1 79 ? -12.011 4.484 3.787 1.00 80.69 79 ALA A CA 1
ATOM 676 C C . ALA A 1 79 ? -12.829 3.853 4.935 1.00 80.69 79 ALA A C 1
ATOM 678 O O . ALA A 1 79 ? -13.875 4.378 5.324 1.00 80.69 79 ALA A O 1
ATOM 679 N N . ASN A 1 80 ? -12.286 2.797 5.539 1.00 77.19 80 ASN A N 1
ATOM 680 C CA . ASN A 1 80 ? -12.870 2.084 6.668 1.00 77.19 80 ASN A CA 1
ATOM 681 C C . ASN A 1 80 ? -12.940 2.930 7.955 1.00 77.19 80 ASN A C 1
ATOM 683 O O . ASN A 1 80 ? -13.953 2.909 8.659 1.00 77.19 80 ASN A O 1
ATOM 687 N N . LEU A 1 81 ? -11.903 3.717 8.252 1.00 76.06 81 LEU A N 1
ATOM 688 C CA . LEU A 1 81 ? -11.854 4.599 9.423 1.00 76.06 81 LEU A CA 1
ATOM 689 C C . LEU A 1 81 ? -12.718 5.856 9.280 1.00 76.06 81 LEU A C 1
ATOM 691 O O . LEU A 1 81 ? -13.196 6.368 10.293 1.00 76.06 81 LEU A O 1
ATOM 695 N N . LYS A 1 82 ? -12.947 6.345 8.053 1.00 71.75 82 LYS A N 1
ATOM 696 C CA . LYS A 1 82 ? -13.801 7.516 7.783 1.00 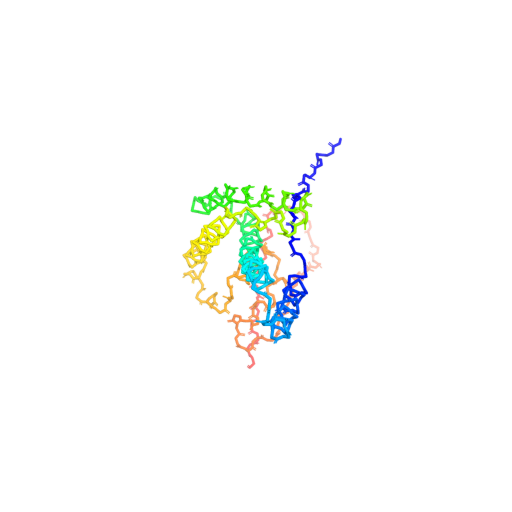71.75 82 LYS A CA 1
ATOM 697 C C . LYS A 1 82 ? -15.226 7.288 8.269 1.00 71.75 82 LYS A C 1
ATOM 699 O O . LYS A 1 82 ? -15.828 8.177 8.853 1.00 71.75 82 LYS A O 1
ATOM 704 N N . VAL A 1 83 ? -15.742 6.080 8.046 1.00 60.12 83 VAL A N 1
ATOM 705 C CA . VAL A 1 83 ? -17.093 5.679 8.461 1.00 60.12 83 VAL A CA 1
ATOM 706 C C . VAL A 1 83 ? -17.216 5.633 9.988 1.00 60.12 83 VAL A C 1
ATOM 708 O O . VAL A 1 83 ? -18.286 5.897 10.528 1.00 60.12 83 VAL A O 1
ATOM 711 N N . ALA A 1 84 ? -16.124 5.322 10.691 1.00 57.91 84 ALA A N 1
ATOM 712 C CA . ALA A 1 84 ? -16.135 5.119 12.134 1.00 57.91 84 ALA A CA 1
ATOM 713 C C . ALA A 1 84 ? -15.926 6.403 12.959 1.00 57.91 84 ALA A C 1
ATOM 715 O O . ALA A 1 84 ? -16.383 6.451 14.099 1.00 57.91 84 ALA A O 1
ATOM 716 N N . ASN A 1 85 ? -15.238 7.430 12.435 1.00 59.09 85 ASN A N 1
ATOM 717 C CA . ASN A 1 85 ? -14.899 8.640 13.199 1.00 59.09 85 ASN A CA 1
ATOM 718 C C . ASN A 1 85 ? -14.905 9.915 12.339 1.00 59.09 85 ASN A C 1
ATOM 720 O O . ASN A 1 85 ? -13.946 10.175 11.612 1.00 59.09 85 ASN A O 1
ATOM 724 N N . ASP A 1 86 ? -15.919 10.765 12.505 1.00 55.84 86 ASP A N 1
ATOM 725 C CA . ASP A 1 86 ? -16.047 12.013 11.730 1.00 55.84 86 ASP A CA 1
ATOM 726 C C . ASP A 1 86 ? -15.273 13.212 12.350 1.00 55.84 86 ASP A C 1
ATOM 728 O O . ASP A 1 86 ? -14.904 14.179 11.676 1.00 55.84 86 ASP A O 1
ATOM 732 N N . ASP A 1 87 ? -14.911 13.137 13.639 1.00 58.44 87 ASP A N 1
ATOM 733 C CA . ASP A 1 87 ? -14.477 14.319 14.411 1.00 58.44 87 ASP A CA 1
ATOM 734 C C . ASP A 1 87 ? -13.017 14.329 14.896 1.00 58.44 87 ASP A C 1
ATOM 736 O O . ASP A 1 87 ? -12.579 15.286 15.533 1.00 58.44 87 ASP A O 1
ATOM 740 N N . GLN A 1 88 ? -12.210 13.313 14.580 1.00 67.00 88 GLN A N 1
ATOM 741 C CA . GLN A 1 88 ? -10.836 13.226 15.096 1.00 67.00 88 GLN A CA 1
ATOM 742 C C . GLN A 1 88 ? -9.847 14.068 14.271 1.00 67.00 88 GLN A C 1
ATOM 744 O O . GLN A 1 88 ? -9.522 13.735 13.130 1.00 67.00 88 GLN A O 1
ATOM 749 N N . THR A 1 89 ? -9.309 15.136 14.871 1.00 74.44 89 THR A N 1
ATOM 750 C CA . THR A 1 89 ? -8.366 16.074 14.229 1.00 74.44 89 THR A CA 1
ATOM 751 C C . THR A 1 89 ? -7.103 15.394 13.691 1.00 74.44 89 THR A C 1
ATOM 753 O O . THR A 1 89 ? -6.623 15.772 12.626 1.00 74.44 89 THR A O 1
ATOM 756 N N . TYR A 1 90 ? -6.578 14.376 14.383 1.00 79.62 90 TYR A N 1
ATOM 757 C CA . TYR A 1 90 ? -5.368 13.663 13.950 1.00 79.62 90 TYR A CA 1
ATOM 758 C C . TYR A 1 90 ? -5.605 12.852 12.670 1.00 79.62 90 TYR A C 1
ATOM 760 O O . TYR A 1 90 ? -4.841 12.950 11.715 1.00 79.62 90 TYR A O 1
ATOM 768 N N . LEU A 1 91 ? -6.725 12.127 12.601 1.00 81.44 91 LEU A N 1
ATOM 769 C CA . LEU A 1 91 ? -7.081 11.348 11.418 1.00 81.44 91 LEU A CA 1
ATOM 770 C C . LEU A 1 91 ? -7.318 12.262 10.200 1.00 81.44 91 LEU A C 1
ATOM 772 O O . LEU A 1 91 ? -6.892 11.933 9.096 1.00 81.44 91 LEU A O 1
ATOM 776 N N . LYS A 1 92 ? -7.909 13.453 10.401 1.00 83.56 92 LYS A N 1
ATOM 777 C CA . LYS A 1 92 ? -8.069 14.473 9.343 1.00 83.56 92 LYS A CA 1
ATOM 778 C C . LYS A 1 92 ? -6.731 14.903 8.733 1.00 83.56 92 LYS A C 1
ATOM 780 O O . LYS A 1 92 ? -6.662 15.089 7.523 1.00 83.56 92 LYS A O 1
ATOM 785 N N . GLN A 1 93 ? -5.671 15.025 9.533 1.00 86.00 93 GLN A N 1
ATOM 786 C CA . GLN A 1 93 ? -4.338 15.365 9.020 1.00 86.00 93 GLN A CA 1
ATOM 787 C C . GLN A 1 93 ? -3.774 14.254 8.126 1.00 86.00 93 GLN A C 1
ATOM 789 O O . GLN A 1 93 ? -3.267 14.553 7.046 1.00 86.00 93 GLN A O 1
ATOM 794 N N . ILE A 1 94 ? -3.932 12.987 8.527 1.00 86.38 94 ILE A N 1
ATOM 795 C CA . ILE A 1 94 ? -3.521 11.827 7.718 1.00 86.38 94 ILE A CA 1
ATOM 796 C C . ILE A 1 94 ? -4.284 11.805 6.386 1.00 86.38 94 ILE A C 1
ATOM 798 O O . ILE A 1 94 ? -3.672 11.611 5.338 1.00 86.38 94 ILE A O 1
ATOM 802 N N . TYR A 1 95 ? -5.598 12.073 6.394 1.00 87.31 95 TYR A N 1
ATOM 803 C CA . TYR A 1 95 ? -6.388 12.154 5.158 1.00 87.31 95 TYR A CA 1
ATOM 804 C C . TYR A 1 95 ? -5.892 13.221 4.193 1.00 87.31 95 TYR A C 1
ATOM 806 O O . TYR A 1 95 ? -5.827 12.953 2.999 1.00 87.31 95 TYR A O 1
ATOM 814 N N . ILE A 1 96 ? -5.578 14.418 4.692 1.00 87.62 96 ILE A N 1
ATOM 815 C CA . ILE A 1 96 ? -5.117 15.524 3.845 1.00 87.62 96 ILE A CA 1
ATOM 816 C C . ILE A 1 96 ? -3.791 15.140 3.180 1.00 87.62 96 ILE A C 1
ATOM 818 O O . ILE A 1 96 ? -3.689 15.193 1.959 1.00 87.62 96 ILE A O 1
ATOM 822 N N . LYS A 1 97 ? -2.820 14.649 3.963 1.00 88.12 97 LYS A N 1
ATOM 823 C CA . LYS A 1 97 ? -1.531 14.181 3.428 1.00 88.12 97 LYS A CA 1
ATOM 824 C C . LYS A 1 97 ? -1.703 13.050 2.408 1.00 88.12 97 LYS A C 1
ATOM 826 O O . LYS A 1 97 ? -1.028 13.033 1.382 1.00 88.12 97 LYS A O 1
ATOM 831 N N . PHE A 1 98 ? -2.599 12.099 2.687 1.00 90.81 98 PHE A N 1
ATOM 832 C CA . PHE A 1 98 ? -2.875 10.991 1.776 1.00 90.81 98 PHE A CA 1
ATOM 833 C C . PHE A 1 98 ? -3.521 11.473 0.473 1.00 90.81 98 PHE A C 1
ATOM 835 O O . PHE A 1 98 ? -3.114 11.016 -0.589 1.00 90.81 98 PHE A O 1
ATOM 842 N N . ALA A 1 99 ? -4.485 12.396 0.535 1.00 89.62 99 ALA A N 1
ATOM 843 C CA . ALA A 1 99 ? -5.207 12.896 -0.634 1.00 89.62 99 ALA A CA 1
ATOM 844 C C . ALA A 1 99 ? -4.278 13.572 -1.655 1.00 89.62 99 ALA A C 1
ATOM 846 O O . ALA A 1 99 ? -4.389 13.296 -2.851 1.00 89.62 99 ALA A O 1
ATOM 847 N N . ASP A 1 100 ? -3.329 14.384 -1.179 1.00 88.50 100 ASP A N 1
ATOM 848 C CA . ASP A 1 100 ? -2.356 15.070 -2.037 1.00 88.50 100 ASP A CA 1
ATOM 849 C C . ASP A 1 100 ? -1.518 14.063 -2.846 1.00 88.50 100 ASP A C 1
ATOM 851 O O . ASP A 1 100 ? -1.294 14.214 -4.049 1.00 88.50 100 ASP A O 1
ATOM 855 N N . ILE A 1 101 ? -1.081 12.983 -2.200 1.00 90.00 101 ILE A N 1
ATOM 856 C CA . ILE A 1 101 ? -0.214 11.978 -2.823 1.00 90.00 101 ILE A CA 1
ATOM 857 C C . ILE A 1 101 ? -1.018 10.999 -3.675 1.00 90.00 101 ILE A C 1
ATOM 859 O O . ILE A 1 101 ? -0.579 10.635 -4.768 1.00 90.00 101 ILE A O 1
ATOM 863 N N . ASP A 1 102 ? -2.210 10.620 -3.220 1.00 89.69 102 ASP A N 1
ATOM 864 C CA . ASP A 1 102 ? -3.170 9.793 -3.948 1.00 89.69 102 ASP A CA 1
ATOM 865 C C . ASP A 1 102 ? -3.513 10.401 -5.315 1.00 89.69 102 ASP A C 1
ATOM 867 O O . ASP A 1 102 ? -3.568 9.686 -6.316 1.00 89.69 102 ASP A O 1
ATOM 871 N N . GLU A 1 103 ? -3.672 11.724 -5.411 1.00 89.12 103 GLU A N 1
ATOM 872 C CA . GLU A 1 103 ? -3.860 12.393 -6.700 1.00 89.12 103 GLU A CA 1
ATOM 873 C C . GLU A 1 103 ? -2.645 12.217 -7.624 1.00 89.12 103 GLU A C 1
ATOM 875 O O . GLU A 1 103 ? -2.795 11.798 -8.777 1.00 89.12 103 GLU A O 1
ATOM 880 N N . THR A 1 104 ? -1.431 12.475 -7.125 1.00 88.75 104 THR A N 1
ATOM 881 C CA . THR A 1 104 ? -0.209 12.347 -7.939 1.00 88.75 104 THR A CA 1
ATOM 882 C C . THR A 1 104 ? 0.017 10.916 -8.430 1.00 88.75 104 THR A C 1
ATOM 884 O O . THR A 1 104 ? 0.340 10.710 -9.604 1.00 88.75 104 THR A O 1
ATOM 887 N N . PHE A 1 105 ? -0.222 9.922 -7.572 1.00 87.81 105 PHE A N 1
ATOM 888 C CA . PHE A 1 105 ? -0.055 8.513 -7.908 1.00 87.81 105 PHE A CA 1
ATOM 889 C C . PHE A 1 105 ? -1.117 8.037 -8.909 1.00 87.81 105 PHE A C 1
ATOM 891 O O . PHE A 1 105 ? -0.782 7.378 -9.896 1.00 87.81 105 PHE A O 1
ATOM 898 N N . ARG A 1 106 ? -2.385 8.439 -8.746 1.00 87.25 106 ARG A N 1
ATOM 899 C CA . ARG A 1 106 ? -3.449 8.124 -9.717 1.00 87.25 106 ARG A CA 1
ATOM 900 C C . ARG A 1 106 ? -3.210 8.772 -11.078 1.00 87.25 106 ARG A C 1
ATOM 902 O O . ARG A 1 106 ? -3.476 8.154 -12.108 1.00 87.25 106 ARG A O 1
ATOM 909 N N . ASN A 1 107 ? -2.685 9.997 -11.110 1.00 85.25 107 ASN A N 1
ATOM 910 C CA . ASN A 1 107 ? -2.312 10.658 -12.361 1.00 85.25 107 ASN A CA 1
ATOM 911 C C . ASN A 1 107 ? -1.193 9.896 -13.083 1.00 85.25 107 ASN A C 1
ATOM 913 O O . ASN A 1 107 ? -1.283 9.680 -14.293 1.00 85.25 107 ASN A O 1
ATOM 917 N N . PHE A 1 108 ? -0.192 9.405 -12.347 1.00 84.19 108 PHE A N 1
ATOM 918 C CA . PHE A 1 108 ? 0.823 8.514 -12.905 1.00 84.19 108 PHE A CA 1
ATOM 919 C C . PHE A 1 108 ? 0.212 7.216 -13.459 1.00 84.19 108 PHE A C 1
ATOM 921 O O . PHE A 1 108 ? 0.490 6.847 -14.600 1.00 84.19 108 PHE A O 1
ATOM 928 N N . GLN A 1 109 ? -0.665 6.552 -12.701 1.00 82.62 109 GLN A N 1
ATOM 929 C CA . GLN A 1 109 ? -1.336 5.323 -13.139 1.00 82.62 109 GLN A CA 1
ATOM 930 C C . GLN A 1 109 ? -2.119 5.524 -14.451 1.00 82.62 109 GLN A C 1
ATOM 932 O O . GLN A 1 109 ? -2.045 4.687 -15.352 1.00 82.62 109 GLN A O 1
ATOM 937 N N . LYS A 1 110 ? -2.809 6.663 -14.605 1.00 82.88 110 LYS A N 1
ATOM 938 C CA . LYS A 1 110 ? -3.502 7.037 -15.852 1.00 82.88 110 LYS A CA 1
ATOM 939 C C . LYS A 1 110 ? -2.534 7.222 -17.021 1.00 82.88 110 LYS A C 1
ATOM 941 O O . LYS A 1 110 ? -2.791 6.714 -18.112 1.00 82.88 110 LYS A O 1
ATOM 946 N N . LEU A 1 111 ? -1.417 7.918 -16.805 1.00 79.38 111 LEU A N 1
ATOM 947 C CA . LEU A 1 111 ? -0.384 8.104 -17.831 1.00 79.38 111 LEU A CA 1
ATOM 948 C C . LEU A 1 111 ? 0.242 6.771 -18.257 1.00 79.38 111 LEU A C 1
ATOM 950 O O . LEU A 1 111 ? 0.474 6.556 -19.449 1.00 79.38 111 LEU A O 1
ATOM 954 N N . ALA A 1 112 ? 0.474 5.871 -17.300 1.00 78.44 112 ALA A N 1
ATOM 955 C CA . ALA A 1 112 ? 1.006 4.541 -17.558 1.00 78.44 112 ALA A CA 1
ATOM 956 C C . ALA A 1 112 ? 0.015 3.658 -18.332 1.00 78.44 112 ALA A C 1
ATOM 958 O O . ALA A 1 112 ? 0.421 2.925 -19.231 1.00 78.44 112 ALA A O 1
ATOM 959 N N . PHE A 1 113 ? -1.286 3.776 -18.051 1.00 79.12 113 PHE A N 1
ATOM 960 C CA . PHE A 1 113 ? -2.328 3.101 -18.825 1.00 79.12 113 PHE A CA 1
ATOM 961 C C . PHE A 1 113 ? -2.404 3.609 -20.275 1.00 79.12 113 PHE A C 1
ATOM 963 O O . PHE A 1 113 ? -2.529 2.814 -21.204 1.00 79.12 113 PHE A O 1
ATOM 970 N N . GLN A 1 114 ? -2.280 4.924 -20.487 1.00 77.69 114 GLN A N 1
ATOM 971 C CA . GLN A 1 114 ? -2.282 5.525 -21.829 1.00 77.69 114 GLN A CA 1
ATOM 972 C C . GLN A 1 114 ? -1.031 5.168 -22.647 1.00 77.69 114 GLN A C 1
ATOM 974 O O . GLN A 1 114 ? -1.102 5.088 -23.872 1.00 77.69 114 GLN A O 1
ATOM 979 N N . ASN A 1 115 ? 0.105 4.934 -21.983 1.00 72.31 115 ASN A N 1
ATOM 980 C CA . ASN A 1 115 ? 1.379 4.595 -22.615 1.00 72.31 115 ASN A CA 1
ATOM 981 C C . ASN A 1 115 ? 1.910 3.241 -22.108 1.00 72.31 115 ASN A C 1
ATOM 983 O O . ASN A 1 115 ? 2.877 3.208 -21.346 1.00 72.31 115 ASN A O 1
ATOM 987 N N . PRO A 1 116 ? 1.360 2.106 -22.581 1.00 69.06 116 PRO A N 1
ATOM 988 C CA . PRO A 1 116 ? 1.728 0.774 -22.090 1.00 69.06 116 PRO A CA 1
ATOM 989 C C . PRO A 1 116 ? 3.128 0.314 -22.534 1.00 69.06 116 PRO A C 1
ATOM 991 O O . PRO A 1 116 ? 3.577 -0.776 -22.177 1.00 69.06 116 PRO A O 1
ATOM 994 N N . SER A 1 117 ? 3.834 1.106 -23.350 1.00 68.00 117 SER A N 1
ATOM 995 C CA . SER A 1 117 ? 5.179 0.758 -23.800 1.00 68.00 117 SER A CA 1
ATOM 996 C C . SER A 1 117 ? 6.171 0.875 -22.648 1.00 68.00 117 SER A C 1
ATOM 998 O O . SER A 1 117 ? 6.560 1.970 -22.243 1.00 68.00 117 SER A O 1
ATOM 1000 N N . VAL A 1 118 ? 6.648 -0.277 -22.187 1.00 62.53 118 VAL A N 1
ATOM 1001 C CA . VAL A 1 118 ? 7.694 -0.427 -21.168 1.00 62.53 118 VAL A CA 1
ATOM 1002 C C . VAL A 1 118 ? 8.943 0.405 -21.491 1.00 62.53 118 VAL A C 1
ATOM 1004 O O . VAL A 1 118 ? 9.514 1.027 -20.604 1.00 62.53 118 VAL A O 1
ATOM 1007 N N . ALA A 1 119 ? 9.334 0.498 -22.767 1.00 57.53 119 ALA A N 1
ATOM 1008 C CA . ALA A 1 119 ? 10.468 1.321 -23.199 1.00 57.53 119 ALA A CA 1
ATOM 1009 C C . ALA A 1 119 ? 10.177 2.834 -23.137 1.00 57.53 119 ALA A C 1
ATOM 1011 O O . ALA A 1 119 ? 11.095 3.632 -22.961 1.00 57.53 119 ALA A O 1
ATOM 1012 N N . GLY A 1 120 ? 8.908 3.232 -23.275 1.00 62.47 120 GLY A N 1
ATOM 1013 C CA . GLY A 1 120 ? 8.458 4.609 -23.062 1.00 62.47 120 GLY A CA 1
ATOM 1014 C C . GLY A 1 120 ? 8.440 4.981 -21.579 1.00 62.47 120 GLY A C 1
ATOM 1015 O O . GLY A 1 120 ? 8.889 6.064 -21.223 1.00 62.47 120 GLY A O 1
ATOM 1016 N N . LEU A 1 121 ? 8.015 4.052 -20.717 1.00 61.53 121 LEU A N 1
ATOM 1017 C CA . LEU A 1 121 ? 8.009 4.225 -19.260 1.00 61.53 121 LEU A CA 1
ATOM 1018 C C . LEU A 1 121 ? 9.421 4.180 -18.648 1.00 61.53 121 LEU A C 1
ATOM 1020 O O . LEU A 1 121 ? 9.675 4.867 -17.663 1.00 61.53 121 LEU A O 1
ATOM 1024 N N . ALA A 1 122 ? 10.343 3.418 -19.245 1.00 57.81 122 ALA A N 1
ATOM 1025 C CA . ALA A 1 122 ? 11.737 3.288 -18.807 1.00 57.81 122 ALA A CA 1
ATOM 1026 C C . ALA A 1 122 ? 12.654 4.435 -19.229 1.00 57.81 122 ALA A C 1
ATOM 1028 O O . ALA A 1 122 ? 13.606 4.738 -18.519 1.00 57.81 122 ALA A O 1
ATOM 1029 N N . LYS A 1 123 ? 12.369 5.103 -20.355 1.00 58.16 123 LYS A N 1
ATOM 1030 C CA . LYS A 1 123 ? 13.107 6.310 -20.768 1.00 58.16 123 LYS A CA 1
ATOM 1031 C C . LYS A 1 123 ? 12.848 7.512 -19.863 1.00 58.16 123 LYS A C 1
ATOM 1033 O O . LYS A 1 123 ? 13.600 8.480 -19.903 1.00 58.16 123 LYS A O 1
ATOM 1038 N N . VAL A 1 124 ? 11.799 7.459 -19.050 1.00 54.38 124 VAL A N 1
ATOM 1039 C CA . VAL A 1 124 ? 11.559 8.442 -18.000 1.00 54.38 124 VAL A CA 1
ATOM 1040 C C . VAL A 1 124 ? 12.394 8.021 -16.793 1.00 54.38 124 VAL A C 1
ATOM 1042 O O . VAL A 1 124 ? 11.904 7.416 -15.846 1.00 54.38 124 VAL A O 1
ATOM 1045 N N . GLU A 1 125 ? 13.681 8.361 -16.826 1.00 49.34 125 GLU A N 1
ATOM 1046 C CA . GLU A 1 125 ? 14.629 8.248 -15.700 1.00 49.34 125 GLU A CA 1
ATOM 1047 C C . GLU A 1 125 ? 14.120 8.960 -14.426 1.00 49.34 125 GLU A C 1
ATOM 1049 O O . GLU A 1 125 ? 14.560 8.685 -13.312 1.00 49.34 125 GLU A O 1
ATOM 1054 N N . MET A 1 126 ? 13.101 9.809 -14.581 1.00 51.66 126 MET A N 1
ATOM 1055 C CA . MET A 1 126 ? 12.305 10.407 -13.515 1.00 51.66 126 MET A CA 1
ATOM 1056 C C . MET A 1 126 ? 11.450 9.400 -12.715 1.00 51.66 126 MET A C 1
ATOM 1058 O O . MET A 1 126 ? 11.031 9.730 -11.621 1.00 51.66 126 MET A O 1
ATOM 1062 N N . ASN A 1 127 ? 11.192 8.166 -13.154 1.00 65.50 127 ASN A N 1
ATOM 1063 C CA . ASN A 1 127 ? 10.200 7.323 -12.464 1.00 65.50 127 ASN A CA 1
ATOM 1064 C C . ASN A 1 127 ? 10.693 6.678 -11.154 1.00 65.50 127 ASN A C 1
ATOM 1066 O O . ASN A 1 127 ? 9.918 6.582 -10.205 1.00 65.50 127 ASN A O 1
ATOM 1070 N N . ARG A 1 128 ? 11.968 6.278 -11.037 1.00 74.56 128 ARG A N 1
ATOM 1071 C CA . ARG A 1 128 ? 12.465 5.570 -9.833 1.00 74.56 128 ARG A CA 1
ATOM 1072 C C . ARG A 1 128 ? 12.425 6.424 -8.572 1.00 74.56 128 ARG A C 1
ATOM 1074 O O . ARG A 1 128 ? 11.905 5.985 -7.553 1.00 74.56 128 ARG A O 1
ATOM 1081 N N . ILE A 1 129 ? 12.955 7.645 -8.654 1.00 82.69 129 ILE A N 1
ATOM 1082 C CA . ILE A 1 129 ? 12.985 8.582 -7.522 1.00 82.69 129 ILE A CA 1
ATOM 1083 C C . ILE A 1 129 ? 11.555 8.908 -7.083 1.00 82.69 129 ILE A C 1
ATOM 1085 O O . ILE A 1 129 ? 11.270 8.935 -5.893 1.00 82.69 129 ILE A O 1
ATOM 1089 N N . HIS A 1 130 ? 10.639 9.093 -8.035 1.00 83.00 130 HIS A N 1
ATOM 1090 C CA . HIS A 1 130 ? 9.237 9.362 -7.729 1.00 83.00 130 HIS A CA 1
ATOM 1091 C C . HIS A 1 130 ? 8.558 8.180 -7.028 1.00 83.00 130 HIS A C 1
ATOM 1093 O O . HIS A 1 130 ? 7.899 8.385 -6.013 1.00 83.00 130 HIS A O 1
ATOM 1099 N N . PHE A 1 131 ? 8.765 6.951 -7.508 1.00 85.25 131 PHE A N 1
ATOM 1100 C CA . PHE A 1 131 ? 8.246 5.761 -6.836 1.00 85.25 131 PHE A CA 1
ATOM 1101 C C . PHE A 1 131 ? 8.828 5.565 -5.438 1.00 85.25 131 PHE A C 1
ATOM 1103 O O . PHE A 1 131 ? 8.075 5.221 -4.529 1.00 85.25 131 PHE A O 1
ATOM 1110 N N . GLN A 1 132 ? 10.125 5.819 -5.250 1.00 89.62 132 GLN A N 1
ATOM 1111 C CA . GLN A 1 132 ? 10.751 5.734 -3.933 1.00 89.62 132 GLN A CA 1
ATOM 1112 C C . GL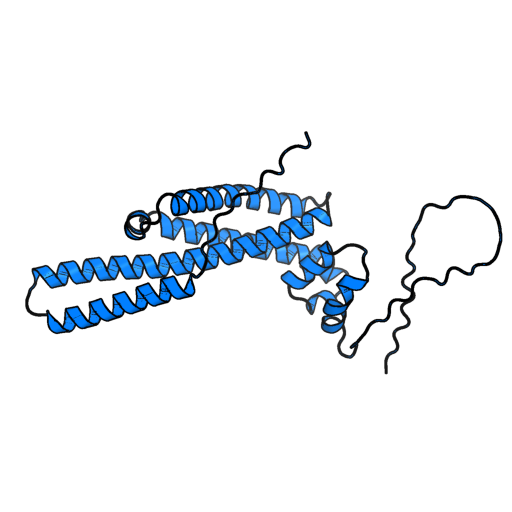N A 1 132 ? 10.169 6.788 -2.989 1.00 89.62 132 GLN A C 1
ATOM 1114 O O . GLN A 1 132 ? 9.758 6.450 -1.887 1.00 89.62 132 GLN A O 1
ATOM 1119 N N . ASN A 1 133 ? 10.024 8.032 -3.452 1.00 90.88 133 ASN A N 1
ATOM 1120 C CA . ASN A 1 133 ? 9.404 9.100 -2.671 1.00 90.88 133 ASN A CA 1
ATOM 1121 C C . ASN A 1 133 ? 7.961 8.750 -2.280 1.00 90.88 133 ASN A C 1
ATOM 1123 O O . ASN A 1 133 ? 7.576 8.926 -1.129 1.00 90.88 133 ASN A O 1
ATOM 1127 N N . TRP A 1 134 ? 7.152 8.231 -3.211 1.00 91.06 134 TRP A N 1
ATOM 1128 C CA . TRP A 1 134 ? 5.796 7.779 -2.889 1.00 91.06 134 TRP A CA 1
ATOM 1129 C C . TRP A 1 134 ? 5.804 6.634 -1.882 1.00 91.06 134 TRP A C 1
ATOM 1131 O O . TRP A 1 134 ? 5.014 6.651 -0.942 1.00 91.06 134 TRP A O 1
ATOM 1141 N N . LEU A 1 135 ? 6.691 5.653 -2.059 1.00 92.81 135 LEU A N 1
ATOM 1142 C CA . LEU A 1 135 ? 6.824 4.532 -1.138 1.00 92.81 135 LEU A CA 1
ATOM 1143 C C . LEU A 1 135 ? 7.186 5.009 0.273 1.00 92.81 135 LEU A C 1
ATOM 1145 O O . LEU A 1 135 ? 6.554 4.577 1.235 1.00 92.81 135 LEU A O 1
ATOM 1149 N N . ASP A 1 136 ? 8.150 5.919 0.391 1.00 93.88 136 ASP A N 1
ATOM 1150 C CA . ASP A 1 136 ? 8.600 6.471 1.667 1.00 93.88 136 ASP A CA 1
ATOM 1151 C C . ASP A 1 136 ? 7.463 7.206 2.378 1.00 93.88 136 ASP A C 1
ATOM 1153 O O . ASP A 1 136 ? 7.212 6.945 3.555 1.00 93.88 136 ASP A O 1
ATOM 1157 N N . VAL A 1 137 ? 6.706 8.044 1.661 1.00 93.19 137 VAL A N 1
ATOM 1158 C CA . VAL A 1 137 ? 5.581 8.750 2.285 1.00 93.19 137 VAL A CA 1
ATOM 1159 C C . VAL A 1 137 ? 4.429 7.804 2.627 1.00 93.19 137 VAL A C 1
ATOM 1161 O O . VAL A 1 137 ? 3.818 7.947 3.684 1.00 93.19 137 VAL A O 1
ATOM 1164 N N . PHE A 1 138 ? 4.128 6.799 1.799 1.00 93.06 138 PHE A N 1
ATOM 1165 C CA . PHE A 1 138 ? 3.134 5.794 2.184 1.00 93.06 138 PHE A CA 1
ATOM 1166 C C . PHE A 1 138 ? 3.575 5.023 3.430 1.00 93.06 138 PHE A C 1
ATOM 1168 O O . PHE A 1 138 ? 2.758 4.793 4.315 1.00 93.06 138 PHE A O 1
ATOM 1175 N N . ASN A 1 139 ? 4.854 4.671 3.551 1.00 93.12 139 ASN A N 1
ATOM 1176 C CA . ASN A 1 139 ? 5.373 4.033 4.758 1.00 93.12 139 ASN A CA 1
ATOM 1177 C C . ASN A 1 139 ? 5.268 4.960 5.982 1.00 93.12 139 ASN A C 1
ATOM 1179 O O . ASN A 1 139 ? 4.854 4.503 7.046 1.00 93.12 139 ASN A O 1
ATOM 1183 N N . GLU A 1 140 ? 5.567 6.253 5.838 1.00 93.56 140 GLU A N 1
ATOM 1184 C CA . GLU A 1 140 ? 5.385 7.249 6.904 1.00 93.56 140 GLU A CA 1
ATOM 1185 C C . GLU A 1 140 ? 3.917 7.337 7.346 1.00 93.56 140 GLU A C 1
ATOM 1187 O O . GLU A 1 140 ? 3.620 7.249 8.537 1.00 93.56 140 GLU A O 1
ATOM 1192 N N . LEU A 1 141 ? 2.981 7.412 6.396 1.00 91.38 141 LEU A N 1
ATOM 1193 C CA . LEU A 1 141 ? 1.546 7.447 6.688 1.00 91.38 141 LEU A CA 1
ATOM 1194 C C . LEU A 1 141 ? 1.053 6.167 7.372 1.00 91.38 141 LEU A C 1
ATOM 1196 O O . LEU A 1 141 ? 0.173 6.239 8.226 1.00 91.38 141 LEU A O 1
ATOM 1200 N N . ILE A 1 142 ? 1.615 5.003 7.034 1.00 89.75 142 ILE A N 1
ATOM 1201 C CA . ILE A 1 142 ? 1.305 3.740 7.721 1.00 89.75 142 ILE A CA 1
ATOM 1202 C C . ILE A 1 142 ? 1.782 3.791 9.174 1.00 89.75 142 ILE A C 1
ATOM 1204 O O . ILE A 1 142 ? 1.053 3.373 10.069 1.00 89.75 142 ILE A O 1
ATOM 1208 N N . VAL A 1 143 ? 2.966 4.349 9.435 1.00 90.44 143 VAL A N 1
ATOM 1209 C CA . VAL A 1 143 ? 3.470 4.522 10.805 1.00 90.44 143 VAL A CA 1
ATOM 1210 C C . VAL A 1 143 ? 2.607 5.513 11.595 1.00 90.44 143 VAL A C 1
ATOM 1212 O O . VAL A 1 143 ? 2.272 5.243 12.750 1.00 90.44 143 VAL A O 1
ATOM 1215 N N . GLU A 1 144 ? 2.197 6.633 10.990 1.00 89.25 144 GLU A N 1
ATOM 1216 C CA . GLU A 1 144 ? 1.270 7.591 11.617 1.00 89.25 144 GLU A CA 1
ATOM 1217 C C . GLU A 1 144 ? -0.095 6.950 11.914 1.00 89.25 144 GLU A C 1
ATOM 1219 O O . GLU A 1 144 ? -0.666 7.141 12.993 1.00 89.25 144 GLU A O 1
ATOM 1224 N N . LEU A 1 145 ? -0.604 6.138 10.985 1.00 87.69 145 LEU A N 1
ATOM 1225 C CA . LEU A 1 145 ? -1.832 5.373 11.169 1.00 87.69 145 LEU A CA 1
ATOM 1226 C C . LEU A 1 145 ? -1.704 4.377 12.330 1.00 87.69 145 LEU A C 1
ATOM 1228 O O . LEU A 1 145 ? -2.597 4.294 13.173 1.00 87.69 145 LEU A O 1
ATOM 1232 N N . ASP A 1 146 ? -0.590 3.660 12.420 1.00 87.62 146 ASP A N 1
ATOM 1233 C CA . ASP A 1 146 ? -0.336 2.704 13.497 1.00 87.62 146 ASP A CA 1
ATOM 1234 C C . ASP A 1 146 ? -0.269 3.385 14.862 1.00 87.62 146 ASP A C 1
ATOM 1236 O O . ASP A 1 146 ? -0.840 2.889 15.839 1.00 87.62 146 ASP A O 1
ATOM 1240 N N . PHE A 1 147 ? 0.373 4.553 14.934 1.00 88.19 147 PHE A N 1
ATOM 1241 C CA . PHE A 1 147 ? 0.382 5.376 16.138 1.00 88.19 147 PHE A CA 1
ATOM 1242 C C . PHE A 1 147 ? -1.041 5.782 16.548 1.00 88.19 147 PHE A C 1
ATOM 1244 O O . PHE A 1 147 ? -1.424 5.609 17.707 1.00 88.19 147 PHE A O 1
ATOM 1251 N N . TYR A 1 148 ? -1.865 6.230 15.595 1.00 85.88 148 TYR A N 1
ATOM 1252 C CA . TYR A 1 148 ? -3.270 6.552 15.850 1.00 85.88 148 TYR A CA 1
ATOM 1253 C C . TYR A 1 148 ? -4.067 5.352 16.377 1.00 85.88 148 TYR A C 1
ATOM 1255 O O . TYR A 1 148 ? -4.798 5.478 17.363 1.00 85.88 148 TYR A O 1
ATOM 1263 N N . LEU A 1 149 ? -3.921 4.180 15.751 1.00 85.12 149 LEU A N 1
ATOM 1264 C CA . LEU A 1 149 ? -4.607 2.955 16.167 1.00 85.12 149 LEU A CA 1
ATOM 1265 C C . LEU A 1 149 ? -4.190 2.524 17.578 1.00 85.12 149 LEU A C 1
ATOM 1267 O O . LEU A 1 149 ? -5.031 2.092 18.378 1.00 85.12 149 LEU A O 1
ATOM 1271 N N . ASN A 1 150 ? -2.907 2.678 17.904 1.00 85.50 150 ASN A N 1
ATOM 1272 C CA . ASN A 1 150 ? -2.383 2.389 19.232 1.00 85.50 150 ASN A CA 1
ATOM 1273 C C . ASN A 1 150 ? -3.002 3.302 20.292 1.00 85.50 150 ASN A C 1
ATOM 1275 O O . ASN A 1 150 ? -3.572 2.808 21.268 1.00 85.50 150 ASN A O 1
ATOM 1279 N N . GLU A 1 151 ? -2.955 4.614 20.072 1.00 84.31 151 GLU A N 1
ATOM 1280 C CA . GLU A 1 151 ? -3.455 5.609 21.021 1.00 84.31 151 GLU A CA 1
ATOM 1281 C C . GLU A 1 151 ? -4.977 5.550 21.190 1.00 84.31 151 GLU A C 1
ATOM 1283 O O . GLU A 1 151 ? -5.480 5.664 22.309 1.00 84.31 151 GLU A O 1
ATOM 1288 N N . GLN A 1 152 ? -5.736 5.339 20.111 1.00 81.94 152 GLN A N 1
ATOM 1289 C CA . GLN A 1 152 ? -7.199 5.413 20.169 1.00 81.94 152 GLN A CA 1
ATOM 1290 C C . GLN A 1 152 ? -7.891 4.110 20.547 1.00 81.94 152 GLN A C 1
ATOM 1292 O O . GLN A 1 152 ? -8.963 4.166 21.159 1.00 81.94 152 GLN A O 1
ATOM 1297 N N . TYR A 1 153 ? -7.310 2.962 20.195 1.00 81.56 153 TYR A N 1
ATOM 1298 C CA . TYR A 1 153 ? -7.964 1.662 20.349 1.00 81.56 153 TYR A CA 1
ATOM 1299 C C . TYR A 1 153 ? -7.151 0.699 21.209 1.00 81.56 153 TYR A C 1
ATOM 1301 O O . TYR A 1 153 ? -7.692 0.156 22.177 1.00 81.56 153 TYR A O 1
ATOM 1309 N N . ARG A 1 154 ? -5.860 0.491 20.909 1.00 85.19 154 ARG A N 1
ATOM 1310 C CA . ARG A 1 154 ? -5.061 -0.512 21.641 1.00 85.19 154 ARG A CA 1
ATOM 1311 C C . ARG A 1 154 ? -4.780 -0.114 23.091 1.00 85.19 154 ARG A C 1
ATOM 1313 O O . ARG A 1 154 ? -4.767 -0.987 23.956 1.00 85.19 154 ARG A O 1
ATOM 1320 N N . SER A 1 155 ? -4.634 1.180 23.377 1.00 84.75 155 SER A N 1
ATOM 1321 C CA . SER A 1 155 ? -4.484 1.711 24.742 1.00 84.75 155 SER A CA 1
ATOM 1322 C C . SER A 1 155 ? -5.716 1.432 25.616 1.00 84.75 155 SER A C 1
ATOM 1324 O O . SER A 1 155 ? -5.590 1.110 26.796 1.00 84.75 155 SER A O 1
ATOM 1326 N N . LYS A 1 156 ? -6.917 1.499 25.023 1.00 83.94 156 LYS A N 1
ATOM 1327 C CA . LYS A 1 156 ? -8.200 1.287 25.710 1.00 83.94 156 LYS A CA 1
ATOM 1328 C C . LYS A 1 156 ? -8.506 -0.195 25.908 1.00 83.94 156 LYS A C 1
ATOM 1330 O O . LYS A 1 156 ? -9.129 -0.564 26.900 1.00 83.94 156 LYS A O 1
ATOM 1335 N N . PHE A 1 157 ? -8.068 -1.050 24.981 1.00 82.75 157 PHE A N 1
ATOM 1336 C CA . PHE A 1 157 ? -8.276 -2.492 25.061 1.00 82.75 157 PHE A CA 1
ATOM 1337 C C . PHE A 1 157 ? -7.045 -3.277 24.602 1.00 82.75 157 PHE A C 1
ATOM 1339 O O . PHE A 1 157 ? -6.849 -3.558 23.418 1.00 82.75 157 PHE A O 1
ATOM 1346 N N . GLY A 1 158 ? -6.246 -3.723 25.575 1.00 83.06 158 GLY A N 1
ATOM 1347 C CA . GLY A 1 158 ? -4.960 -4.379 25.328 1.00 83.06 158 GLY A CA 1
ATOM 1348 C C . GLY A 1 158 ? -5.017 -5.686 24.526 1.00 83.06 158 GLY A C 1
ATOM 1349 O O . GLY A 1 158 ? -3.979 -6.131 24.040 1.00 83.06 158 GLY A O 1
ATOM 1350 N N . ARG A 1 159 ? -6.192 -6.308 24.329 1.00 84.19 159 ARG A N 1
ATOM 1351 C CA . ARG A 1 159 ? -6.299 -7.487 23.449 1.00 84.19 159 ARG A CA 1
ATOM 1352 C C . ARG A 1 159 ? -6.241 -7.130 21.966 1.00 84.19 159 ARG A C 1
ATOM 1354 O O . ARG A 1 159 ? -5.858 -7.989 21.184 1.00 84.19 159 ARG A O 1
ATOM 1361 N N . PHE A 1 160 ? -6.518 -5.888 21.563 1.00 84.62 160 PHE A N 1
ATOM 1362 C CA . PHE A 1 160 ? -6.352 -5.466 20.163 1.00 84.62 160 PHE A CA 1
ATOM 1363 C C . PHE A 1 160 ? -4.894 -5.513 19.672 1.00 84.62 160 PHE A C 1
ATOM 1365 O O . PHE A 1 160 ? -4.655 -5.421 18.472 1.00 84.62 160 PHE A O 1
ATOM 1372 N N . ASN A 1 161 ? -3.919 -5.729 20.563 1.00 82.19 161 ASN A N 1
ATOM 1373 C CA . ASN A 1 161 ? -2.537 -6.048 20.185 1.00 82.19 161 ASN A CA 1
ATOM 1374 C C . ASN A 1 161 ? -2.393 -7.417 19.493 1.00 82.19 161 ASN A C 1
ATOM 1376 O O . ASN A 1 161 ? -1.379 -7.663 18.850 1.00 82.19 161 ASN A O 1
ATOM 1380 N N . PHE A 1 162 ? -3.378 -8.313 19.627 1.00 84.38 162 PHE A N 1
ATOM 1381 C CA . PHE A 1 162 ? -3.375 -9.615 18.952 1.00 84.38 162 PHE A CA 1
ATOM 1382 C C . PHE A 1 162 ? -3.931 -9.561 17.523 1.00 84.38 162 PHE A C 1
ATOM 1384 O O . PHE A 1 162 ? -3.858 -10.566 16.822 1.00 84.38 162 PHE A O 1
ATOM 1391 N N . LEU A 1 163 ? -4.483 -8.418 17.101 1.00 84.06 163 LEU A N 1
ATOM 1392 C CA . LEU A 1 163 ? -4.964 -8.200 15.738 1.00 84.06 163 LEU A CA 1
ATOM 1393 C C . LEU A 1 163 ? -3.914 -7.460 14.912 1.00 84.06 163 LEU A C 1
ATOM 1395 O O . LEU A 1 163 ? -3.257 -6.534 15.404 1.00 84.06 163 LEU A O 1
ATOM 1399 N N . SER A 1 164 ? -3.816 -7.833 13.636 1.00 84.69 164 SER A N 1
ATOM 1400 C CA . SER A 1 164 ? -3.080 -7.046 12.648 1.00 84.69 164 SER A CA 1
ATOM 1401 C C . SER A 1 164 ? -3.711 -5.655 12.492 1.00 84.69 164 SER A C 1
ATOM 1403 O O . SER A 1 164 ? -4.866 -5.437 12.868 1.00 84.69 164 SER A O 1
ATOM 1405 N N . ASN A 1 165 ? -2.965 -4.689 11.949 1.00 81.00 165 ASN A N 1
ATOM 1406 C CA . ASN A 1 165 ? -3.518 -3.357 11.682 1.00 81.00 165 ASN A CA 1
ATOM 1407 C C . ASN A 1 165 ? -4.699 -3.437 10.698 1.00 81.00 165 ASN A C 1
ATOM 1409 O O . ASN A 1 165 ? -5.717 -2.793 10.928 1.00 81.00 165 ASN A O 1
ATOM 1413 N N . GLU A 1 166 ? -4.603 -4.285 9.665 1.00 78.81 166 GLU A N 1
ATOM 1414 C CA . GLU A 1 166 ? -5.697 -4.565 8.722 1.00 78.81 166 GLU A CA 1
ATOM 1415 C C . GLU A 1 166 ? -6.944 -5.097 9.435 1.00 78.81 166 GLU A C 1
ATOM 1417 O O . GLU A 1 166 ? -8.037 -4.554 9.271 1.00 78.81 166 GLU A O 1
ATOM 1422 N N . ASP A 1 167 ? -6.784 -6.121 10.275 1.00 82.38 167 ASP A N 1
ATOM 1423 C CA . ASP A 1 167 ? -7.896 -6.721 11.013 1.00 82.38 167 ASP A CA 1
ATOM 1424 C C . ASP A 1 167 ? -8.525 -5.738 11.997 1.00 82.38 167 ASP A C 1
ATOM 1426 O O . ASP A 1 167 ? -9.747 -5.687 12.127 1.00 82.38 167 ASP A O 1
ATOM 1430 N N . LEU A 1 168 ? -7.701 -4.938 12.676 1.00 82.69 168 LEU A N 1
ATOM 1431 C CA . LEU A 1 168 ? -8.170 -3.926 13.613 1.00 82.69 168 LEU A CA 1
ATOM 1432 C C . LEU A 1 168 ? -8.980 -2.846 12.892 1.00 82.69 168 LEU A C 1
ATOM 1434 O O . LEU A 1 168 ? -10.073 -2.506 13.341 1.00 82.69 168 LEU A O 1
ATOM 1438 N N . VAL A 1 169 ? -8.484 -2.335 11.765 1.00 78.19 169 VAL A N 1
ATOM 1439 C CA . VAL A 1 169 ? -9.194 -1.323 10.975 1.00 78.19 169 VAL A CA 1
ATOM 1440 C C . VAL A 1 169 ? -10.509 -1.874 10.419 1.00 78.19 169 VAL A C 1
ATOM 1442 O O . VAL A 1 169 ? -11.544 -1.213 10.521 1.00 78.19 169 VAL A O 1
ATOM 1445 N N . ASN A 1 170 ? -10.506 -3.106 9.905 1.00 76.94 170 ASN A N 1
ATOM 1446 C CA . ASN A 1 170 ? -11.717 -3.769 9.416 1.00 76.94 170 ASN A CA 1
ATOM 1447 C C . ASN A 1 170 ? -12.745 -3.994 10.538 1.00 76.94 170 ASN A C 1
ATOM 1449 O O . ASN A 1 170 ? -13.942 -3.762 10.346 1.00 76.94 170 ASN A O 1
ATOM 1453 N N . LEU A 1 171 ? -12.286 -4.382 11.731 1.00 78.69 171 LEU A N 1
ATOM 1454 C CA . LEU A 1 171 ? -13.131 -4.546 12.913 1.00 78.69 171 LEU A CA 1
ATOM 1455 C C . LEU A 1 171 ? -13.748 -3.220 13.378 1.00 78.69 171 LEU A C 1
ATOM 1457 O O . LEU A 1 171 ? -14.910 -3.197 13.777 1.00 78.69 171 LEU A O 1
ATOM 1461 N N . ILE A 1 172 ? -12.998 -2.116 13.316 1.00 75.50 172 ILE A N 1
ATOM 1462 C CA . ILE A 1 172 ? -13.500 -0.780 13.672 1.00 75.50 172 ILE A CA 1
ATOM 1463 C C . ILE A 1 172 ? -14.569 -0.314 12.672 1.00 75.50 172 ILE A C 1
ATOM 1465 O O . ILE A 1 172 ? -15.568 0.283 13.068 1.00 75.50 172 ILE A O 1
ATOM 1469 N N . SER A 1 173 ? -14.376 -0.607 11.386 1.00 69.75 173 SER A N 1
ATOM 1470 C CA . SER A 1 173 ? -15.273 -0.173 10.311 1.00 69.75 173 SER A CA 1
ATOM 1471 C C . SER A 1 173 ? -16.570 -0.972 10.208 1.00 69.75 173 SER A C 1
ATOM 1473 O O . SER A 1 173 ? -17.598 -0.420 9.825 1.00 69.75 173 SER A O 1
ATOM 1475 N N . SER A 1 174 ? -16.552 -2.247 10.612 1.00 66.50 174 SER A N 1
ATOM 1476 C CA . SER A 1 174 ? -17.718 -3.145 10.541 1.00 66.50 174 SER A CA 1
ATOM 1477 C C . SER A 1 174 ? -18.910 -2.698 11.408 1.00 66.50 174 SER A C 1
ATOM 1479 O O . SER A 1 174 ? -20.001 -3.259 11.292 1.00 66.50 174 SER A O 1
ATOM 1481 N N . GLY A 1 175 ? -18.739 -1.660 12.234 1.00 63.09 175 GLY A N 1
ATOM 1482 C CA . GLY A 1 175 ? -19.823 -1.009 12.962 1.00 63.09 175 GLY A CA 1
ATOM 1483 C C . GLY A 1 175 ? -20.521 -1.923 13.972 1.00 63.09 175 GLY A C 1
ATOM 1484 O O . GLY A 1 175 ? -20.031 -2.984 14.333 1.00 63.09 175 GLY A O 1
ATOM 1485 N N . LEU A 1 176 ? -21.696 -1.496 14.436 1.00 60.53 176 LEU A N 1
ATOM 1486 C CA . LEU A 1 176 ? -22.438 -2.092 15.558 1.00 60.53 176 LEU A CA 1
ATOM 1487 C C . LEU A 1 176 ? -22.991 -3.510 15.316 1.00 60.53 176 LEU A C 1
ATOM 1489 O O . LEU A 1 176 ? -23.700 -4.012 16.184 1.00 60.53 176 LEU A O 1
ATOM 1493 N N . ASP A 1 177 ? -22.733 -4.154 14.172 1.00 67.00 177 ASP A N 1
ATOM 1494 C CA . ASP A 1 177 ? -23.258 -5.497 13.914 1.00 67.00 177 ASP A CA 1
ATOM 1495 C C . ASP A 1 177 ? -22.349 -6.570 14.546 1.00 67.00 177 ASP A C 1
ATOM 1497 O O . ASP A 1 177 ? -21.254 -6.852 14.044 1.00 67.00 177 ASP A O 1
ATOM 1501 N N . PRO A 1 178 ? -22.805 -7.216 15.639 1.00 68.31 178 PRO A N 1
ATOM 1502 C CA . PRO A 1 178 ? -21.994 -8.126 16.435 1.00 68.31 178 PRO A CA 1
ATOM 1503 C C . PRO A 1 178 ? -21.529 -9.368 15.646 1.00 68.31 178 PRO A C 1
ATOM 1505 O O . PRO A 1 178 ? -20.538 -10.000 16.014 1.00 68.31 178 PRO A O 1
ATOM 1508 N N . ARG A 1 179 ? -22.181 -9.704 14.523 1.00 72.81 179 ARG A N 1
ATOM 1509 C CA . ARG A 1 179 ? -21.857 -10.886 13.705 1.00 72.81 179 ARG A CA 1
ATOM 1510 C C . ARG A 1 179 ? -20.507 -10.772 13.003 1.00 72.81 179 ARG A C 1
ATOM 1512 O O . ARG A 1 179 ? -19.823 -11.783 12.845 1.00 72.81 179 ARG A O 1
ATOM 1519 N N . PHE A 1 180 ? -20.094 -9.561 12.632 1.00 72.12 180 PHE A N 1
ATOM 1520 C CA . PHE A 1 180 ? -18.796 -9.337 11.987 1.00 72.12 180 PHE A CA 1
ATOM 1521 C C . PHE A 1 180 ? -17.623 -9.488 12.956 1.00 72.12 180 PHE A C 1
ATOM 1523 O O . PHE A 1 180 ? -16.502 -9.736 12.524 1.00 72.12 180 PHE A O 1
ATOM 1530 N N . TYR A 1 181 ? -17.869 -9.435 14.268 1.00 75.31 181 TYR A N 1
ATOM 1531 C CA . TYR A 1 181 ? -16.824 -9.582 15.279 1.00 75.31 181 TYR A CA 1
ATOM 1532 C C . TYR A 1 181 ? -16.393 -11.038 15.505 1.00 75.31 181 TYR A C 1
ATOM 1534 O O . TYR A 1 181 ? -15.293 -11.273 16.001 1.00 75.31 181 TYR A O 1
ATOM 1542 N N . VAL A 1 182 ? -17.208 -12.031 15.125 1.00 75.56 182 VAL A N 1
ATOM 1543 C CA . VAL A 1 182 ? -16.933 -13.467 15.353 1.00 75.56 182 VAL A CA 1
ATOM 1544 C C . VAL A 1 182 ? -15.540 -13.920 14.892 1.00 75.56 182 VAL A C 1
ATOM 1546 O O . VAL A 1 182 ? -14.837 -14.528 15.706 1.00 75.56 182 VAL A O 1
ATOM 1549 N N . PRO A 1 183 ? -15.097 -13.664 13.642 1.00 78.38 183 PRO A N 1
ATOM 1550 C CA . PRO A 1 183 ? -13.767 -14.080 13.197 1.00 78.38 183 PRO A CA 1
ATOM 1551 C C . PRO A 1 183 ? -12.646 -13.432 14.019 1.00 78.38 183 PRO A C 1
ATOM 1553 O O . PRO A 1 183 ? -11.679 -14.109 14.372 1.00 78.38 183 PRO A O 1
ATOM 1556 N N . TYR A 1 184 ? -12.798 -12.161 14.390 1.00 79.25 184 TYR A N 1
ATOM 1557 C CA . TYR A 1 184 ? -11.796 -11.417 15.152 1.00 79.25 184 TYR A CA 1
ATOM 1558 C C . TYR A 1 184 ? -11.738 -11.841 16.621 1.00 79.25 184 TYR A C 1
ATOM 1560 O O . TYR A 1 184 ? -10.660 -11.918 17.205 1.00 79.25 184 TYR A O 1
ATOM 1568 N N . VAL A 1 185 ? -12.872 -12.190 17.234 1.00 76.12 185 VAL A N 1
ATOM 1569 C CA . VAL A 1 185 ? -12.907 -12.646 18.633 1.00 76.12 185 VAL A CA 1
ATOM 1570 C C . VAL A 1 185 ? -12.146 -13.962 18.815 1.00 76.12 185 VAL A C 1
ATOM 1572 O O . VAL A 1 185 ? -11.471 -14.123 19.832 1.00 76.12 185 VAL A O 1
ATOM 1575 N N . ARG A 1 186 ? -12.156 -14.863 17.821 1.00 77.19 186 ARG A N 1
ATOM 1576 C CA . ARG A 1 186 ? -11.307 -16.072 17.850 1.00 77.19 186 ARG A CA 1
ATOM 1577 C C . ARG A 1 186 ? -9.816 -15.732 17.913 1.00 77.19 186 ARG A C 1
ATOM 1579 O O . ARG A 1 186 ? -9.055 -16.446 18.559 1.00 77.19 186 ARG A O 1
ATOM 1586 N N . GLN A 1 187 ? -9.400 -14.650 17.255 1.00 78.00 187 GLN A N 1
ATOM 1587 C CA . GLN A 1 187 ? -8.011 -14.184 17.286 1.00 78.00 187 GLN A CA 1
ATOM 1588 C C . GLN A 1 187 ? -7.677 -13.475 18.611 1.00 78.00 187 GLN A C 1
ATOM 1590 O O . GLN A 1 187 ? -6.596 -13.664 19.165 1.00 78.00 187 GLN A O 1
ATOM 1595 N N . LEU A 1 188 ? -8.627 -12.715 19.166 1.00 80.50 188 LEU A N 1
ATOM 1596 C CA . LEU A 1 188 ? -8.473 -11.972 20.425 1.00 80.50 188 LEU A CA 1
ATOM 1597 C C . LEU A 1 188 ? -8.471 -12.862 21.683 1.00 80.50 188 LEU A C 1
ATOM 1599 O O . LEU A 1 188 ? -7.870 -12.505 22.706 1.00 80.50 188 LEU A O 1
ATOM 1603 N N . PHE A 1 189 ? -9.165 -14.002 21.642 1.00 78.31 189 PHE A N 1
ATOM 1604 C CA . PHE A 1 189 ? -9.351 -14.896 22.784 1.00 78.31 189 PHE A CA 1
ATOM 1605 C C . PHE A 1 189 ? -8.989 -16.337 22.424 1.00 78.31 189 PHE A C 1
ATOM 1607 O O . PHE A 1 189 ? -9.773 -17.078 21.831 1.00 78.31 189 PHE A O 1
ATOM 1614 N N . ARG A 1 190 ? -7.805 -16.774 22.869 1.00 68.88 190 ARG A N 1
ATOM 1615 C CA . ARG A 1 190 ? -7.426 -18.191 22.816 1.00 68.88 190 ARG A CA 1
ATOM 1616 C C . ARG A 1 190 ? -8.445 -19.029 23.598 1.00 68.88 190 ARG A C 1
ATOM 1618 O O . ARG A 1 190 ? -8.668 -18.767 24.776 1.00 68.88 190 ARG A O 1
ATOM 1625 N N . GLY A 1 191 ? -9.036 -20.026 22.938 1.00 70.88 191 GLY A N 1
ATOM 1626 C CA . GLY A 1 191 ? -10.021 -20.949 23.521 1.00 70.88 191 GLY A CA 1
ATOM 1627 C C . GLY A 1 191 ? -11.486 -20.637 23.194 1.00 70.88 191 GLY A C 1
ATOM 1628 O O . GLY A 1 191 ? -12.351 -21.459 23.483 1.00 70.88 191 GLY A O 1
ATOM 1629 N N . VAL A 1 192 ? -11.784 -19.503 22.550 1.00 73.56 192 VAL A N 1
ATOM 1630 C CA . VAL A 1 192 ? -13.141 -19.192 22.075 1.00 73.56 192 VAL A CA 1
ATOM 1631 C C . VAL A 1 192 ? -13.276 -19.634 20.621 1.00 73.56 192 VAL A C 1
ATOM 1633 O O . VAL A 1 192 ? -12.695 -19.033 19.721 1.00 73.56 192 VAL A O 1
ATOM 1636 N N . TYR A 1 193 ? -14.045 -20.698 20.384 1.00 68.25 193 TYR A N 1
ATOM 1637 C CA . TYR A 1 193 ? -14.262 -21.249 19.039 1.00 68.25 193 TYR A CA 1
ATOM 1638 C C . TYR A 1 193 ? -15.534 -20.717 18.377 1.00 68.25 193 TYR A C 1
ATOM 1640 O O . TYR A 1 193 ? -15.570 -20.540 17.157 1.00 68.25 193 TYR A O 1
ATOM 1648 N N . ASN A 1 194 ? -16.574 -20.444 19.164 1.00 66.69 194 ASN A N 1
ATOM 1649 C CA . ASN A 1 194 ? -17.837 -19.941 18.648 1.00 66.69 194 ASN A CA 1
ATOM 1650 C C . ASN A 1 194 ? -18.502 -18.979 19.630 1.00 66.69 194 ASN A C 1
ATOM 1652 O O . ASN A 1 194 ? -18.311 -19.088 20.840 1.00 66.69 194 ASN A O 1
ATOM 1656 N N . ILE A 1 195 ? -19.281 -18.054 19.082 1.00 68.38 195 ILE A N 1
ATOM 1657 C CA . ILE A 1 195 ? -20.082 -17.093 19.835 1.00 68.38 195 ILE A CA 1
ATOM 1658 C C . ILE A 1 195 ? -21.497 -17.229 19.309 1.00 68.38 195 ILE A C 1
ATOM 1660 O O . ILE A 1 195 ? -21.720 -17.149 18.103 1.00 68.38 195 ILE A O 1
ATOM 1664 N N . GLU A 1 196 ? -22.435 -17.468 20.212 1.00 74.44 196 GLU A N 1
ATOM 1665 C CA . GLU A 1 196 ? -23.840 -17.613 19.868 1.00 74.44 196 GLU A CA 1
ATOM 1666 C C . GLU A 1 196 ? -24.576 -16.325 20.230 1.00 74.44 196 GLU A C 1
ATOM 1668 O O . GLU A 1 196 ? -24.663 -15.944 21.401 1.00 74.44 196 GLU A O 1
ATOM 1673 N N . PHE A 1 197 ? -25.075 -15.627 19.211 1.00 70.88 197 PHE A N 1
ATOM 1674 C CA . PHE A 1 197 ? -25.879 -14.429 19.410 1.00 70.88 197 PHE A CA 1
ATOM 1675 C C . PHE A 1 197 ? -27.329 -14.827 19.621 1.00 70.88 197 PHE A C 1
ATOM 1677 O O . PHE A 1 197 ? -27.942 -15.446 18.754 1.00 70.88 197 PHE A O 1
ATOM 1684 N N . HIS A 1 198 ? -27.879 -14.425 20.759 1.00 72.62 198 HIS A N 1
ATOM 1685 C CA . HIS A 1 198 ? -29.298 -14.545 21.040 1.00 72.62 198 HIS A CA 1
ATOM 1686 C C . HIS A 1 198 ? -29.917 -13.158 20.870 1.00 72.62 198 HIS A C 1
ATOM 1688 O O . HIS A 1 198 ? -29.463 -12.195 21.487 1.00 72.62 198 HIS A O 1
ATOM 1694 N N . LEU A 1 199 ? -30.931 -13.041 20.012 1.00 64.00 199 LEU A N 1
ATOM 1695 C CA . LEU A 1 199 ? -31.798 -11.864 20.029 1.00 64.00 199 LEU A CA 1
ATOM 1696 C C . LEU A 1 199 ? -32.594 -11.898 21.340 1.00 64.00 199 LEU A C 1
ATOM 1698 O O . LEU A 1 199 ? -32.976 -12.994 21.761 1.00 64.00 199 LEU A O 1
ATOM 1702 N N . PRO A 1 200 ? -32.850 -10.751 21.994 1.00 62.03 200 PRO A N 1
ATOM 1703 C CA . PRO A 1 200 ? -33.737 -10.737 23.146 1.00 62.03 200 PRO A CA 1
ATOM 1704 C C . PRO A 1 200 ? -35.075 -11.333 22.710 1.00 62.03 200 PRO A C 1
ATOM 1706 O O . PRO A 1 200 ? -35.693 -10.847 21.758 1.00 62.03 200 PRO A O 1
ATOM 1709 N N . GLU A 1 201 ? -35.483 -12.423 23.363 1.00 51.19 201 GLU A N 1
ATOM 1710 C CA . GLU A 1 201 ? -36.806 -12.997 23.164 1.00 51.19 201 GLU A CA 1
ATOM 1711 C C . GLU A 1 201 ? -37.813 -11.880 23.425 1.00 51.19 201 GLU A C 1
ATOM 1713 O O . GLU A 1 201 ? -37.943 -11.393 24.550 1.00 51.19 201 GLU A O 1
ATOM 1718 N N . GLN A 1 202 ? -38.505 -11.430 22.376 1.00 46.44 202 GLN A N 1
ATOM 1719 C CA . GLN A 1 202 ? -39.707 -10.642 22.568 1.00 46.44 202 GLN A CA 1
ATOM 1720 C C . GLN A 1 202 ? -40.674 -11.556 23.307 1.00 46.44 202 GLN A C 1
ATOM 1722 O O . GLN A 1 202 ? -41.276 -12.454 22.716 1.00 46.44 202 GLN A O 1
ATOM 1727 N N . THR A 1 203 ? -40.797 -11.357 24.614 1.00 39.12 203 THR A N 1
ATOM 1728 C CA . THR A 1 203 ? -41.926 -11.864 25.372 1.00 39.12 203 THR A CA 1
ATOM 1729 C C . THR A 1 203 ? -43.169 -11.282 24.712 1.00 39.12 203 THR A C 1
ATOM 1731 O O . THR A 1 203 ? -43.500 -10.110 24.876 1.00 39.12 203 THR A O 1
ATOM 1734 N N . ILE A 1 204 ? -43.843 -12.097 23.896 1.00 42.56 204 ILE A N 1
ATOM 1735 C CA . ILE A 1 204 ? -45.180 -11.810 23.379 1.00 42.56 204 ILE A CA 1
ATOM 1736 C C . ILE A 1 204 ? -46.111 -11.880 24.594 1.00 42.56 204 ILE A C 1
ATOM 1738 O O . ILE A 1 204 ? -46.724 -12.898 24.899 1.00 42.56 204 ILE A O 1
ATOM 1742 N N . GLY A 1 205 ? -46.117 -10.789 25.351 1.00 37.47 205 GLY A N 1
ATOM 1743 C CA . GLY A 1 205 ? -46.937 -10.535 26.516 1.00 37.47 205 GLY A CA 1
ATOM 1744 C C . GLY A 1 205 ? -47.619 -9.198 26.299 1.00 37.47 205 GLY A C 1
ATOM 1745 O O . GLY A 1 205 ? -47.047 -8.142 26.535 1.00 37.47 205 GLY A O 1
ATOM 1746 N N . THR A 1 206 ? -48.834 -9.278 25.774 1.00 40.03 206 THR A N 1
ATOM 1747 C CA . THR A 1 206 ? -49.858 -8.239 25.663 1.00 40.03 206 THR A CA 1
ATOM 1748 C C . THR A 1 206 ? -49.677 -7.081 26.657 1.00 40.03 206 THR A C 1
ATOM 1750 O O . THR A 1 206 ? -49.961 -7.270 27.831 1.00 40.03 206 THR A O 1
ATOM 1753 N N . THR A 1 207 ? -49.274 -5.885 26.207 1.00 32.25 207 THR A N 1
ATOM 1754 C CA . THR A 1 207 ? -49.917 -4.604 26.582 1.00 32.25 207 THR A CA 1
ATOM 1755 C C . THR A 1 207 ? -49.369 -3.410 25.792 1.00 32.25 207 THR A C 1
ATOM 1757 O O . THR A 1 207 ? -48.177 -3.141 25.757 1.00 32.25 207 THR A O 1
ATOM 1760 N N . ASN A 1 208 ? -50.315 -2.717 25.165 1.00 35.44 208 ASN A N 1
ATOM 1761 C CA . ASN A 1 208 ? -50.385 -1.322 24.732 1.00 35.44 208 ASN A CA 1
ATOM 1762 C C . ASN A 1 208 ? -49.243 -0.340 25.077 1.00 35.44 208 ASN A C 1
ATOM 1764 O O . ASN A 1 208 ? -48.916 -0.131 26.238 1.00 35.44 208 ASN A O 1
ATOM 1768 N N . ASN A 1 209 ? -48.920 0.446 24.042 1.00 40.75 209 ASN A N 1
ATOM 1769 C CA . ASN A 1 209 ? -48.578 1.873 24.035 1.00 40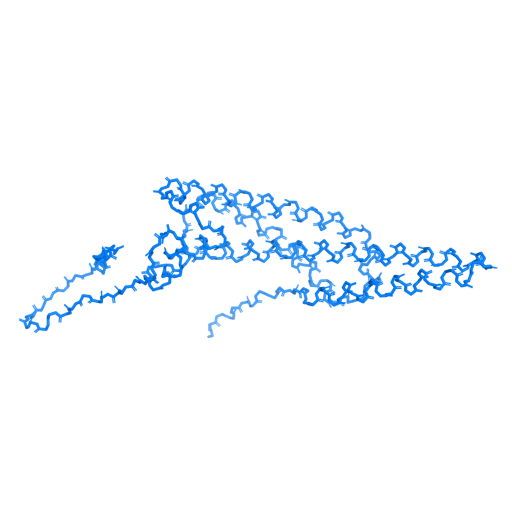.75 209 ASN A CA 1
ATOM 1770 C C . ASN A 1 209 ? -47.230 2.361 24.607 1.00 40.75 209 ASN A C 1
ATOM 1772 O O . ASN A 1 209 ? -46.843 2.072 25.727 1.00 40.75 209 ASN A O 1
ATOM 1776 N N . GLN A 1 210 ? -46.673 3.299 23.827 1.00 33.41 210 GLN A N 1
ATOM 1777 C CA . GLN A 1 210 ? -45.657 4.315 24.136 1.00 33.41 210 GLN A CA 1
ATOM 1778 C C . GLN A 1 210 ? -44.177 3.927 23.972 1.00 33.41 210 GLN A C 1
ATOM 1780 O O . GLN A 1 210 ? -43.554 3.299 24.814 1.00 33.41 210 GLN A O 1
ATOM 1785 N N . THR A 1 211 ? -43.632 4.415 22.847 1.00 42.69 211 THR A N 1
ATOM 1786 C CA . THR A 1 211 ? -42.342 5.119 22.718 1.00 42.69 211 THR A CA 1
ATOM 1787 C C . THR A 1 211 ? -41.250 4.765 23.723 1.00 42.69 211 THR A C 1
ATOM 1789 O O . THR A 1 211 ? -41.262 5.288 24.831 1.00 42.69 211 THR A O 1
ATOM 1792 N N . MET A 1 212 ? -40.192 4.103 23.251 1.00 29.06 212 MET A N 1
ATOM 1793 C CA . MET A 1 212 ? -38.836 4.544 23.576 1.00 29.06 212 MET A CA 1
ATOM 1794 C C . MET A 1 212 ? -37.845 4.192 22.462 1.00 29.06 212 MET A C 1
ATOM 1796 O O . MET A 1 212 ? -37.531 3.036 22.197 1.00 29.06 212 MET A O 1
ATOM 1800 N N . ASN A 1 213 ? -37.365 5.258 21.820 1.00 34.00 213 ASN A N 1
ATOM 1801 C CA . ASN A 1 213 ? -36.079 5.337 21.147 1.00 34.00 213 ASN A CA 1
ATOM 1802 C C . ASN A 1 213 ? -34.982 4.872 22.108 1.00 34.00 213 ASN A C 1
ATOM 1804 O O . ASN A 1 213 ? -34.801 5.504 23.144 1.00 34.00 213 ASN A O 1
ATOM 1808 N N . SER A 1 214 ? -34.280 3.799 21.756 1.00 32.66 214 SER A N 1
ATOM 1809 C CA . SER A 1 214 ? -32.934 3.420 22.211 1.00 32.66 214 SER A CA 1
ATOM 1810 C C . SER A 1 214 ? -32.830 1.907 22.052 1.00 32.66 214 SER A C 1
ATOM 1812 O O . SER A 1 214 ? -33.231 1.145 22.930 1.00 32.66 214 SER A O 1
ATOM 1814 N N . ALA A 1 215 ? -32.317 1.453 20.909 1.00 29.73 215 ALA A N 1
ATOM 1815 C CA . ALA A 1 215 ? -31.834 0.086 20.779 1.00 29.73 215 ALA A CA 1
ATOM 1816 C C . ALA A 1 215 ? -30.508 -0.020 21.548 1.00 29.73 215 ALA A C 1
ATOM 1818 O O . ALA A 1 215 ? -29.431 -0.086 20.960 1.00 29.73 215 ALA A O 1
ATOM 1819 N N . ALA A 1 216 ? -30.588 0.022 22.878 1.00 27.31 216 ALA A N 1
ATOM 1820 C CA . ALA A 1 216 ? -29.539 -0.498 23.732 1.00 27.31 216 ALA A CA 1
ATOM 1821 C C . ALA A 1 216 ? -29.540 -2.016 23.531 1.00 27.31 216 ALA A C 1
ATOM 1823 O O . ALA A 1 216 ? -30.340 -2.746 24.115 1.00 27.31 216 ALA A O 1
ATOM 1824 N N . ILE A 1 217 ? -28.696 -2.483 22.612 1.00 32.53 217 ILE A N 1
ATOM 1825 C CA . ILE A 1 217 ? -28.352 -3.896 22.503 1.00 32.53 217 ILE A CA 1
ATOM 1826 C C . ILE A 1 217 ? -27.476 -4.187 23.722 1.00 32.53 217 ILE A C 1
ATOM 1828 O O . ILE A 1 217 ? -26.259 -4.019 23.684 1.00 32.53 217 ILE A O 1
ATOM 1832 N N . ASP A 1 218 ? -28.118 -4.549 24.830 1.00 34.03 218 ASP A N 1
ATOM 1833 C CA . ASP A 1 218 ? -27.437 -5.068 26.009 1.00 34.03 218 ASP A CA 1
ATOM 1834 C C . ASP A 1 218 ? -26.786 -6.402 25.630 1.00 34.03 218 ASP A C 1
ATOM 1836 O O . ASP A 1 218 ? -27.441 -7.433 25.457 1.00 34.03 218 ASP A O 1
ATOM 1840 N N . VAL A 1 219 ? -25.465 -6.368 25.455 1.00 36.59 219 VAL A N 1
ATOM 1841 C CA . VAL A 1 219 ? -24.638 -7.535 25.143 1.00 36.59 219 VAL A CA 1
ATOM 1842 C C . VAL A 1 219 ? -24.482 -8.380 26.411 1.00 36.59 219 VAL A C 1
ATOM 1844 O O . VAL A 1 219 ? -23.425 -8.415 27.037 1.00 36.59 219 VAL A O 1
ATOM 1847 N N . TYR A 1 220 ? -25.530 -9.104 26.804 1.00 35.66 220 TYR A N 1
ATOM 1848 C CA . TYR A 1 220 ? -25.405 -10.197 27.772 1.00 35.66 220 TYR A CA 1
ATOM 1849 C C . TYR A 1 220 ? -24.909 -11.462 27.063 1.00 35.66 220 TYR A C 1
ATOM 1851 O O . TYR A 1 220 ? -25.629 -12.439 26.874 1.00 35.66 220 TYR A O 1
ATOM 1859 N N . GLY A 1 221 ? -23.636 -11.449 26.670 1.00 35.91 221 GLY A N 1
ATOM 1860 C CA . GLY A 1 221 ? -22.924 -12.654 26.260 1.00 35.91 221 GLY A CA 1
ATOM 1861 C C . GLY A 1 221 ? -22.488 -13.448 27.490 1.00 35.91 221 GLY A C 1
ATOM 1862 O O . GLY A 1 221 ? -21.482 -13.118 28.116 1.00 35.91 221 GLY A O 1
ATOM 1863 N N . LYS A 1 222 ? -23.213 -14.518 27.843 1.00 32.41 222 LYS A N 1
ATOM 1864 C CA . LYS A 1 222 ? -22.682 -15.554 28.744 1.00 32.41 222 LYS A CA 1
ATOM 1865 C C . LYS A 1 222 ? -21.494 -16.221 28.045 1.00 32.41 222 LYS A C 1
ATOM 1867 O O . LYS A 1 222 ? -21.678 -17.053 27.160 1.00 32.41 222 LYS A O 1
ATOM 1872 N N . LEU A 1 223 ? -20.273 -15.861 28.446 1.00 31.20 223 LEU A N 1
ATOM 1873 C CA . LEU A 1 223 ? -19.075 -16.624 28.104 1.00 31.20 223 LEU A CA 1
ATOM 1874 C C . LEU A 1 223 ? -19.173 -17.998 28.777 1.00 31.20 223 LEU A C 1
ATOM 1876 O O . LEU A 1 223 ? -18.888 -18.140 29.966 1.00 31.20 223 LEU A O 1
ATOM 1880 N N . PHE A 1 224 ? -19.560 -19.020 28.018 1.00 26.33 224 PHE A N 1
ATOM 1881 C CA . PHE A 1 224 ? -19.295 -20.397 28.414 1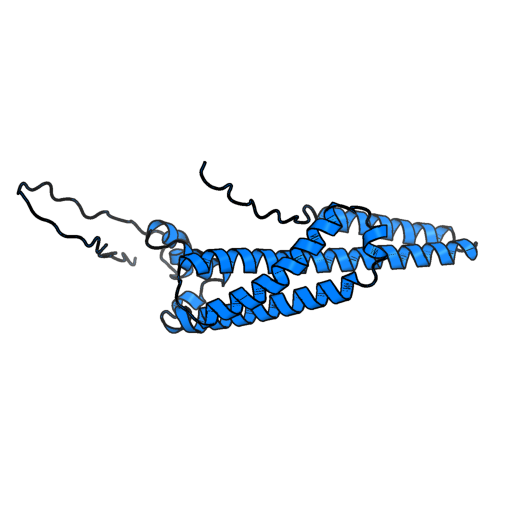.00 26.33 224 PHE A CA 1
ATOM 1882 C C . PHE A 1 224 ? -17.809 -20.676 28.183 1.00 26.33 224 PHE A C 1
ATOM 1884 O O . PHE A 1 224 ? -17.384 -21.022 27.083 1.00 26.33 224 PHE A O 1
ATOM 1891 N N . ILE A 1 225 ? -17.013 -20.468 29.231 1.00 26.33 225 ILE A N 1
ATOM 1892 C CA . ILE A 1 225 ? -15.642 -20.970 29.318 1.00 26.33 225 ILE A CA 1
ATOM 1893 C C . ILE A 1 225 ? -15.761 -22.449 29.690 1.00 26.33 225 ILE A C 1
ATOM 1895 O O . ILE A 1 225 ? -16.358 -22.774 30.719 1.00 26.33 225 ILE A O 1
ATOM 1899 N N . ARG A 1 226 ? -15.250 -23.330 28.830 1.00 28.31 226 ARG A N 1
ATOM 1900 C CA . ARG A 1 226 ? -15.119 -24.762 29.108 1.00 28.31 226 ARG A CA 1
ATOM 1901 C C . ARG A 1 226 ? -13.682 -25.084 29.479 1.00 28.31 226 ARG A C 1
ATOM 1903 O O . ARG A 1 226 ? -12.785 -24.465 28.865 1.00 28.31 226 ARG A O 1
#

Radius of gyration: 26.52 Å; chains: 1; bounding box: 84×41×62 Å

Organism: NCBI:txid392030